Protein AF-A0AAJ4AG15-F1 (afdb_monomer_lite)

Structure (mmCIF, N/CA/C/O backbone):
data_AF-A0AAJ4AG15-F1
#
_entry.id   AF-A0AAJ4AG15-F1
#
loop_
_atom_site.group_PDB
_atom_site.id
_atom_site.type_symbol
_atom_site.label_atom_id
_atom_site.label_alt_id
_atom_site.label_comp_id
_atom_site.label_asym_id
_atom_site.label_entity_id
_atom_site.label_seq_id
_atom_site.pdbx_PDB_ins_code
_atom_site.Cartn_x
_atom_site.Cartn_y
_atom_site.Cartn_z
_atom_site.occupancy
_atom_site.B_iso_or_equiv
_atom_site.auth_seq_id
_atom_site.auth_comp_id
_atom_site.auth_asym_id
_atom_site.auth_atom_id
_atom_site.pdbx_PDB_model_num
ATOM 1 N N . MET A 1 1 ? 27.446 11.414 12.575 1.00 44.00 1 MET A N 1
ATOM 2 C CA . MET A 1 1 ? 27.365 12.588 11.675 1.00 44.00 1 MET A CA 1
ATOM 3 C C . MET A 1 1 ? 26.791 12.115 10.339 1.00 44.00 1 MET A C 1
ATOM 5 O O . MET A 1 1 ? 27.407 11.270 9.706 1.00 44.00 1 MET A O 1
ATOM 9 N N . PHE A 1 2 ? 25.577 12.525 9.949 1.00 46.81 2 PHE A N 1
ATOM 10 C CA . PHE A 1 2 ? 24.981 12.072 8.679 1.00 46.81 2 PHE A CA 1
ATOM 11 C C . PHE A 1 2 ? 25.744 12.669 7.486 1.00 46.81 2 PHE A C 1
ATOM 13 O O . PHE A 1 2 ? 25.923 13.887 7.436 1.00 46.81 2 PHE A O 1
ATOM 20 N N . SER A 1 3 ? 26.157 11.822 6.536 1.00 63.12 3 SER A N 1
ATOM 21 C CA . SER A 1 3 ? 26.705 12.233 5.231 1.00 63.12 3 SER A CA 1
ATOM 22 C C . SER A 1 3 ? 25.789 13.267 4.555 1.00 63.12 3 SER A C 1
ATOM 24 O O . SER A 1 3 ? 24.565 13.180 4.682 1.00 63.12 3 SER A O 1
ATOM 26 N N . GLU A 1 4 ? 26.345 14.239 3.822 1.00 61.00 4 GLU A N 1
ATOM 27 C CA . GLU A 1 4 ? 25.559 15.237 3.071 1.00 61.00 4 GLU A CA 1
ATOM 28 C C . GLU A 1 4 ? 24.505 14.602 2.149 1.00 61.00 4 GLU A C 1
ATOM 30 O O . GLU A 1 4 ? 23.407 15.142 1.992 1.00 61.00 4 GLU A O 1
ATOM 35 N N . ASN A 1 5 ? 24.788 13.412 1.609 1.00 56.91 5 ASN A N 1
ATOM 36 C CA . ASN A 1 5 ? 23.842 12.648 0.795 1.00 56.91 5 ASN A CA 1
ATOM 37 C C . ASN A 1 5 ? 22.633 12.154 1.608 1.00 56.91 5 ASN A C 1
ATOM 39 O O . ASN A 1 5 ? 21.504 12.164 1.109 1.00 56.91 5 ASN A O 1
ATOM 43 N N . ASN A 1 6 ? 22.836 11.797 2.880 1.00 59.62 6 ASN A N 1
ATOM 44 C CA . ASN A 1 6 ? 21.748 11.412 3.781 1.00 59.62 6 ASN A CA 1
ATOM 45 C C . ASN A 1 6 ? 20.884 12.627 4.138 1.00 59.62 6 ASN A C 1
ATOM 47 O O . ASN A 1 6 ? 19.660 12.526 4.125 1.00 59.62 6 ASN A O 1
ATOM 51 N N . LYS A 1 7 ? 21.495 13.799 4.367 1.00 64.19 7 LYS A N 1
ATOM 52 C CA . LYS A 1 7 ? 20.755 15.044 4.644 1.00 64.19 7 LYS A CA 1
ATOM 53 C C . LYS A 1 7 ? 19.867 15.460 3.465 1.00 64.19 7 LYS A C 1
ATOM 55 O O . LYS A 1 7 ? 18.693 15.759 3.667 1.00 64.19 7 LYS A O 1
ATOM 60 N N . LYS A 1 8 ? 20.389 15.411 2.231 1.00 64.25 8 LYS A N 1
ATOM 61 C CA . LYS A 1 8 ? 19.614 15.704 1.008 1.00 64.25 8 LYS A 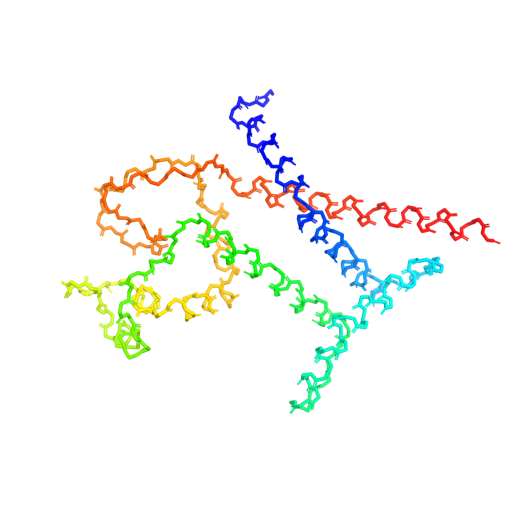CA 1
ATOM 62 C C . LYS A 1 8 ? 18.476 14.701 0.782 1.00 64.25 8 LYS A C 1
ATOM 64 O O . LYS A 1 8 ? 17.387 15.100 0.375 1.00 64.25 8 LYS A O 1
ATOM 69 N N . SER A 1 9 ? 18.705 13.421 1.086 1.00 59.72 9 SER A N 1
ATOM 70 C CA . SER A 1 9 ? 17.681 12.371 0.973 1.00 59.72 9 SER A CA 1
ATOM 71 C C . SER A 1 9 ? 16.540 12.569 1.974 1.00 59.72 9 SER A C 1
ATOM 73 O O . SER A 1 9 ? 15.377 12.454 1.601 1.00 59.72 9 SER A O 1
ATOM 75 N N . ILE A 1 10 ? 16.857 12.938 3.220 1.00 64.38 10 ILE A N 1
ATOM 76 C CA . ILE A 1 10 ? 15.857 13.233 4.257 1.00 64.38 10 ILE A CA 1
ATOM 77 C C . ILE A 1 10 ? 15.064 14.498 3.908 1.00 64.38 10 ILE A C 1
ATOM 79 O O . ILE A 1 10 ? 13.840 14.481 3.977 1.00 64.38 10 ILE A O 1
ATOM 83 N N . ALA A 1 11 ? 15.725 15.576 3.477 1.00 66.56 11 ALA A N 1
ATOM 84 C CA . ALA A 1 11 ? 15.047 16.822 3.111 1.00 66.56 11 ALA A CA 1
ATOM 85 C C . ALA A 1 11 ? 14.030 16.623 1.973 1.00 66.56 11 ALA A C 1
ATOM 87 O O . ALA A 1 11 ? 12.913 17.129 2.049 1.00 66.56 11 ALA A O 1
ATOM 88 N N . LYS A 1 12 ? 14.376 15.823 0.957 1.00 63.47 12 LYS A N 1
ATOM 89 C CA . LYS A 1 12 ? 13.449 15.466 -0.126 1.00 63.47 12 LYS A CA 1
ATOM 90 C C . LYS A 1 12 ? 12.375 14.464 0.296 1.00 63.47 12 LYS A C 1
ATOM 92 O O . LYS A 1 12 ? 11.252 14.543 -0.194 1.00 63.47 12 LYS A O 1
ATOM 97 N N . ALA A 1 13 ? 12.684 13.539 1.209 1.00 63.44 13 ALA A N 1
ATOM 98 C CA . ALA A 1 13 ? 11.663 12.684 1.810 1.00 63.44 13 ALA A CA 1
ATOM 99 C C . ALA A 1 13 ? 10.618 13.543 2.535 1.00 63.44 13 ALA A C 1
ATOM 101 O O . ALA A 1 13 ? 9.431 13.355 2.301 1.00 63.44 13 ALA A O 1
ATOM 102 N N . ILE A 1 14 ? 11.043 14.548 3.306 1.00 67.56 14 ILE A N 1
ATOM 103 C CA . ILE A 1 14 ? 10.161 15.542 3.939 1.00 67.56 14 ILE A CA 1
ATOM 104 C C . ILE A 1 14 ? 9.394 16.349 2.882 1.00 67.56 14 ILE A C 1
ATOM 106 O O . ILE A 1 14 ? 8.190 16.549 3.007 1.00 67.56 14 ILE A O 1
ATOM 110 N N . GLU A 1 15 ? 10.053 16.767 1.802 1.00 66.81 15 GLU A N 1
ATOM 111 C CA . GLU A 1 15 ? 9.405 17.474 0.694 1.00 66.81 15 GLU A CA 1
ATOM 112 C C . GLU A 1 15 ? 8.297 16.643 0.031 1.00 66.81 15 GLU A C 1
ATOM 114 O O . GLU A 1 15 ? 7.260 17.190 -0.340 1.00 66.81 15 GLU A O 1
ATOM 119 N N . SER A 1 16 ? 8.451 15.315 -0.026 1.00 60.72 16 SER A N 1
ATOM 120 C CA . SER A 1 16 ? 7.410 14.415 -0.534 1.00 60.72 16 SER A CA 1
ATOM 121 C C . SER A 1 16 ? 6.124 14.428 0.307 1.00 60.72 16 SER A C 1
ATOM 123 O O . SER A 1 16 ? 5.055 14.140 -0.231 1.00 60.72 16 SER A O 1
ATOM 125 N N . PHE A 1 17 ? 6.187 14.851 1.579 1.00 62.62 17 PHE A N 1
ATOM 126 C CA . PHE A 1 17 ? 5.006 15.056 2.429 1.00 62.62 17 PHE A CA 1
ATOM 127 C C . PHE A 1 17 ? 4.302 16.390 2.195 1.00 62.62 17 PHE A C 1
ATOM 129 O O . PHE A 1 17 ? 3.169 16.537 2.633 1.00 62.62 17 PHE A O 1
ATOM 136 N N . LYS A 1 18 ? 4.898 17.353 1.477 1.00 68.88 18 LYS A N 1
ATOM 137 C CA . LYS A 1 18 ? 4.204 18.617 1.162 1.00 68.88 18 LYS A CA 1
ATOM 138 C C . LYS A 1 18 ? 3.004 18.415 0.232 1.00 68.88 18 LYS A C 1
ATOM 140 O O . LYS A 1 18 ? 2.174 19.307 0.093 1.00 68.88 18 LYS A O 1
ATOM 145 N N . SER A 1 19 ? 2.905 17.257 -0.423 1.00 71.06 19 SER A N 1
ATOM 146 C CA . SER A 1 19 ? 1.740 16.917 -1.230 1.00 71.06 19 SER A CA 1
ATOM 147 C C . SER A 1 19 ? 0.545 16.574 -0.339 1.00 71.06 19 SER A C 1
ATOM 149 O O . SER A 1 19 ? 0.619 15.661 0.483 1.00 71.06 19 SER A O 1
ATOM 151 N N . VAL A 1 20 ? -0.594 17.228 -0.585 1.00 70.06 20 VAL A N 1
ATOM 152 C CA . VAL A 1 20 ? -1.884 16.911 0.060 1.00 70.06 20 VAL A CA 1
ATOM 153 C C . VAL A 1 20 ? -2.236 15.427 -0.094 1.00 70.06 20 VAL A C 1
ATOM 155 O O . VAL A 1 20 ? -2.748 14.812 0.836 1.00 70.06 20 VAL A O 1
ATOM 158 N N . PHE A 1 21 ? -1.884 14.810 -1.226 1.00 68.56 21 PHE A N 1
ATOM 159 C CA . PHE A 1 21 ? -2.094 13.379 -1.454 1.00 68.56 21 PHE A CA 1
ATOM 160 C C . PHE A 1 21 ? -1.224 12.495 -0.553 1.00 68.56 21 PHE A C 1
ATOM 162 O O . PHE A 1 21 ? -1.677 11.438 -0.116 1.00 68.56 21 PHE A O 1
ATOM 169 N N . ALA A 1 22 ? 0.011 12.912 -0.259 1.00 67.56 22 ALA A N 1
ATOM 170 C CA . ALA A 1 22 ? 0.892 12.184 0.648 1.00 67.56 22 ALA A CA 1
ATOM 171 C C . ALA A 1 22 ? 0.395 12.292 2.095 1.00 67.56 22 ALA A C 1
ATOM 173 O O . ALA A 1 22 ? 0.291 11.274 2.775 1.00 67.56 22 ALA A O 1
ATOM 174 N N . MET A 1 23 ? 0.004 13.493 2.538 1.00 74.81 23 MET A N 1
ATOM 175 C CA . MET A 1 23 ? -0.603 13.696 3.859 1.00 74.81 23 MET A CA 1
ATOM 176 C C . MET A 1 23 ? -1.916 12.927 4.023 1.00 74.81 23 MET A C 1
ATOM 178 O O . MET A 1 23 ? -2.088 12.220 5.012 1.00 74.81 23 MET A O 1
ATOM 182 N N . GLY A 1 24 ? -2.818 13.012 3.041 1.00 77.94 24 GLY A N 1
ATOM 183 C CA . GLY A 1 24 ? -4.071 12.257 3.044 1.00 77.94 24 GLY A CA 1
ATOM 184 C C . GLY A 1 24 ? -3.836 10.746 3.072 1.00 77.94 24 GLY A C 1
ATOM 185 O O . GLY A 1 24 ? -4.523 10.031 3.796 1.00 77.94 24 GLY A O 1
ATOM 186 N N . GLY A 1 25 ? -2.815 10.258 2.359 1.00 75.12 25 GLY A N 1
ATOM 187 C CA . GLY A 1 25 ? -2.404 8.854 2.398 1.00 75.12 25 GLY A CA 1
ATOM 188 C C . GLY A 1 25 ? -1.896 8.405 3.771 1.00 75.12 25 GLY A C 1
ATOM 189 O O . GLY A 1 25 ? -2.286 7.339 4.241 1.00 75.12 25 GLY A O 1
ATOM 190 N N . VAL A 1 26 ? -1.073 9.220 4.442 1.00 81.38 26 VAL A N 1
ATOM 191 C CA . VAL A 1 26 ? -0.600 8.952 5.815 1.00 81.38 26 VAL A CA 1
ATOM 192 C C . VAL A 1 26 ? -1.758 8.955 6.809 1.00 81.38 26 VAL A C 1
ATOM 194 O O . VAL A 1 26 ? -1.812 8.090 7.682 1.00 81.38 26 VAL A O 1
ATOM 197 N N . LEU A 1 27 ? -2.699 9.890 6.665 1.00 83.19 27 LEU A N 1
ATOM 198 C CA . LEU A 1 27 ? -3.885 9.964 7.514 1.00 83.19 27 LEU A CA 1
ATOM 199 C C . LEU A 1 27 ? -4.768 8.721 7.338 1.00 83.19 27 LEU A C 1
ATOM 201 O O . LEU A 1 27 ? -5.112 8.072 8.321 1.00 83.19 27 LEU A O 1
ATOM 205 N N . ALA A 1 28 ? -5.074 8.345 6.094 1.00 82.88 28 ALA A N 1
ATOM 206 C CA . ALA A 1 28 ? -5.858 7.149 5.793 1.00 82.88 28 ALA A CA 1
ATOM 207 C C . ALA A 1 28 ? -5.176 5.870 6.304 1.00 82.88 28 ALA A C 1
ATOM 209 O O . ALA A 1 28 ? -5.836 5.014 6.889 1.00 82.88 28 ALA A O 1
ATOM 210 N N . ALA A 1 29 ? -3.852 5.758 6.142 1.00 84.00 29 ALA A N 1
ATOM 211 C CA . ALA A 1 29 ? -3.081 4.638 6.674 1.00 84.00 29 ALA A CA 1
ATOM 212 C C . ALA A 1 29 ? -3.103 4.603 8.210 1.00 84.00 29 ALA A C 1
ATOM 214 O O . ALA A 1 29 ? -3.287 3.537 8.786 1.00 84.00 29 ALA A O 1
ATOM 215 N N . THR A 1 30 ? -2.982 5.758 8.871 1.00 87.12 30 THR A N 1
ATOM 216 C CA . THR A 1 30 ? -3.103 5.870 10.332 1.00 87.12 30 THR A CA 1
ATOM 217 C C . THR A 1 30 ? -4.469 5.374 10.810 1.00 87.12 30 THR A C 1
ATOM 219 O O . THR A 1 30 ? -4.522 4.522 11.690 1.00 87.12 30 THR A O 1
ATOM 222 N N . ILE A 1 31 ? -5.567 5.843 10.204 1.00 88.56 31 ILE A N 1
ATOM 223 C CA . ILE A 1 31 ? -6.933 5.431 10.578 1.00 88.56 31 ILE A CA 1
ATOM 224 C C . ILE A 1 31 ? -7.128 3.926 10.366 1.00 88.56 31 ILE A C 1
ATOM 226 O O . ILE A 1 31 ? -7.645 3.245 11.248 1.00 88.56 31 ILE A O 1
ATOM 230 N N . ALA A 1 32 ? -6.665 3.394 9.234 1.00 87.12 32 ALA A N 1
ATOM 231 C CA . ALA A 1 32 ? -6.755 1.970 8.939 1.00 87.12 32 ALA A CA 1
ATOM 232 C C . ALA A 1 32 ? -5.953 1.118 9.943 1.00 87.12 32 ALA A C 1
ATOM 234 O O . ALA A 1 32 ? -6.447 0.093 10.406 1.00 87.12 32 ALA A O 1
ATOM 235 N N . VAL A 1 33 ? -4.747 1.547 10.340 1.00 88.19 33 VAL A N 1
ATOM 236 C CA . VAL A 1 33 ? -3.944 0.856 11.370 1.00 88.19 33 VAL A CA 1
ATOM 237 C C . VAL A 1 33 ? -4.614 0.926 12.740 1.00 88.19 33 VAL A C 1
ATOM 239 O O . VAL A 1 33 ? -4.644 -0.080 13.444 1.00 88.19 33 VAL A O 1
ATOM 242 N N . VAL A 1 34 ? -5.200 2.066 13.112 1.00 88.81 34 VAL A N 1
ATOM 243 C CA . VAL A 1 34 ? -5.962 2.191 14.365 1.00 88.81 34 VAL A CA 1
ATOM 244 C C . VAL A 1 34 ? -7.173 1.254 14.361 1.00 88.81 34 VAL A C 1
ATOM 246 O O . VAL A 1 34 ? -7.378 0.549 15.346 1.00 88.81 34 VAL A O 1
ATOM 249 N N . ASN A 1 35 ? -7.927 1.183 13.255 1.00 88.69 35 ASN A N 1
ATOM 250 C CA . ASN A 1 35 ? -9.048 0.247 13.109 1.00 88.69 35 ASN A CA 1
ATOM 251 C C . ASN A 1 35 ? -8.600 -1.219 13.195 1.00 88.69 35 ASN A C 1
ATOM 253 O O . ASN A 1 35 ? -9.266 -2.047 13.811 1.00 88.69 35 ASN A O 1
ATOM 257 N N . PHE A 1 36 ? -7.453 -1.541 12.597 1.00 88.06 36 PHE A N 1
ATOM 258 C CA . PHE A 1 36 ? -6.890 -2.881 12.675 1.00 88.06 36 PHE A CA 1
ATOM 259 C C . PHE A 1 36 ? -6.509 -3.241 14.115 1.00 88.06 36 PHE A C 1
ATOM 261 O O . PHE A 1 36 ? -6.865 -4.316 14.583 1.00 88.06 36 PHE A O 1
ATOM 268 N N . ILE A 1 37 ? -5.827 -2.348 14.841 1.00 88.38 37 ILE A N 1
ATOM 269 C CA . ILE A 1 37 ? -5.422 -2.586 16.236 1.00 88.38 37 ILE A CA 1
ATOM 270 C C . ILE A 1 37 ? -6.648 -2.712 17.150 1.00 88.38 37 ILE A C 1
ATOM 272 O O . ILE A 1 37 ? -6.672 -3.597 18.006 1.00 88.38 37 ILE A O 1
ATOM 276 N N . SER A 1 38 ? -7.680 -1.886 16.955 1.00 84.62 38 SER A N 1
ATOM 277 C CA . SER A 1 38 ? -8.902 -1.946 17.767 1.00 84.62 38 SER A CA 1
ATOM 278 C C . SER A 1 38 ? -9.707 -3.230 17.571 1.00 84.62 38 SER A C 1
ATOM 280 O O . SER A 1 38 ? -10.459 -3.623 18.457 1.00 84.62 38 SER A O 1
ATOM 282 N N . ALA A 1 39 ? -9.517 -3.936 16.452 1.00 83.62 39 ALA A N 1
ATOM 283 C CA . ALA A 1 39 ? -10.099 -5.260 16.259 1.00 83.62 39 ALA A CA 1
ATOM 284 C C . ALA A 1 39 ? -9.497 -6.327 17.197 1.00 83.62 39 ALA A C 1
ATOM 286 O O . ALA A 1 39 ? -10.131 -7.354 17.427 1.00 83.62 39 ALA A O 1
ATOM 287 N N . PHE A 1 40 ? -8.289 -6.100 17.730 1.00 84.56 40 PHE A N 1
ATOM 288 C CA . PHE A 1 40 ? -7.609 -7.015 18.660 1.00 84.56 40 PHE A CA 1
ATOM 289 C C . PHE A 1 40 ? -7.598 -6.509 20.100 1.00 84.56 40 PHE A C 1
ATOM 291 O O . PHE A 1 40 ? -7.475 -7.307 21.027 1.00 84.56 40 PHE A O 1
ATOM 298 N N . VAL A 1 41 ? -7.694 -5.194 20.291 1.00 83.69 41 VAL A N 1
ATOM 299 C CA . VAL A 1 41 ? -7.660 -4.558 21.604 1.00 83.69 41 VAL A CA 1
ATOM 300 C C . VAL A 1 41 ? -8.951 -3.783 21.803 1.00 83.69 41 VAL A C 1
ATOM 302 O O . VAL A 1 41 ? -9.204 -2.809 21.097 1.00 83.69 41 VAL A O 1
ATOM 305 N N . SER A 1 42 ? -9.745 -4.195 22.789 1.00 75.38 42 SER A N 1
ATOM 306 C CA . SER A 1 42 ? -10.956 -3.482 23.196 1.00 75.38 42 SER A CA 1
ATOM 307 C C . SER A 1 42 ? -10.579 -2.137 23.819 1.00 75.38 42 SER A C 1
ATOM 309 O O . SER A 1 42 ? -10.293 -2.054 25.011 1.00 75.38 42 SER A O 1
ATOM 311 N N . PHE A 1 43 ? -10.529 -1.097 22.991 1.00 76.12 43 PHE A N 1
ATOM 312 C CA . PHE A 1 43 ? -10.314 0.285 23.407 1.00 76.12 43 PHE A CA 1
ATOM 313 C C . PHE A 1 43 ? -11.621 1.064 23.301 1.00 76.12 43 PHE A C 1
ATOM 315 O O . PHE A 1 43 ? -12.257 1.064 22.246 1.00 76.12 43 PHE A O 1
ATOM 322 N N . ASP A 1 44 ? -11.970 1.789 24.362 1.00 81.50 44 ASP A N 1
ATOM 323 C CA . ASP A 1 44 ? -13.036 2.781 24.299 1.00 81.50 44 ASP A CA 1
ATOM 324 C C . ASP A 1 44 ? -12.527 4.014 23.551 1.00 81.50 44 ASP A C 1
ATOM 326 O O . ASP A 1 44 ? -11.582 4.691 23.974 1.00 81.50 44 ASP A O 1
ATOM 330 N N . PHE A 1 45 ? -13.137 4.302 22.404 1.00 83.81 45 PHE A N 1
ATOM 331 C CA . PHE A 1 45 ? -12.815 5.490 21.625 1.00 83.81 45 PHE A CA 1
ATOM 332 C C . PHE A 1 45 ? -13.707 6.661 22.028 1.00 83.81 45 PHE A C 1
ATOM 334 O O . PHE A 1 45 ? -14.925 6.542 22.177 1.00 83.81 45 PHE A O 1
ATOM 341 N N . ALA A 1 46 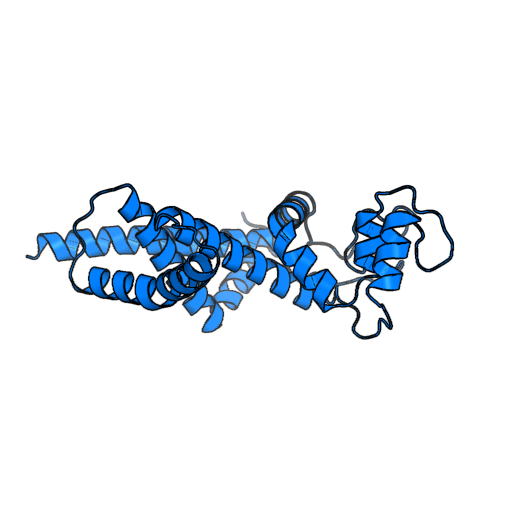? -13.107 7.843 22.151 1.00 86.44 46 ALA A N 1
ATOM 342 C CA . ALA A 1 46 ? -13.853 9.084 22.223 1.00 86.44 46 ALA A CA 1
ATOM 343 C C . ALA A 1 46 ? -14.705 9.253 20.952 1.00 86.44 46 ALA A C 1
ATOM 345 O O . ALA A 1 46 ? -14.308 8.842 19.860 1.00 86.44 46 ALA A O 1
ATOM 346 N N . TYR A 1 47 ? -15.862 9.910 21.085 1.00 86.94 47 TYR A N 1
ATOM 347 C CA . TYR A 1 47 ? -16.872 10.020 20.021 1.00 86.94 47 TYR A CA 1
ATOM 348 C C . TYR A 1 47 ? -16.293 10.465 18.668 1.00 86.94 47 TYR A C 1
ATOM 350 O O . TYR A 1 47 ? -16.606 9.888 17.634 1.00 86.94 47 TYR A O 1
ATOM 358 N N . MET A 1 48 ? -15.389 11.447 18.674 1.00 85.06 48 MET A N 1
ATOM 359 C CA . MET A 1 48 ? -14.745 11.942 17.455 1.00 85.06 48 MET A CA 1
ATOM 360 C C . MET A 1 48 ? -13.946 10.854 16.716 1.00 85.06 48 MET A C 1
ATOM 362 O O . MET A 1 48 ? -14.026 10.761 15.493 1.00 85.06 48 MET A O 1
ATOM 366 N N . PHE A 1 49 ? -13.194 10.016 17.436 1.00 86.00 49 PHE A N 1
ATOM 367 C CA . PHE A 1 49 ? -12.447 8.913 16.826 1.00 86.00 49 PHE A CA 1
ATOM 368 C C . PHE A 1 49 ? -13.374 7.794 16.360 1.00 86.00 49 PHE A C 1
ATOM 370 O O . PHE A 1 49 ? -13.141 7.227 15.295 1.00 86.00 49 PHE A O 1
ATOM 377 N N . GLN A 1 50 ? -14.456 7.536 17.096 1.00 87.50 50 GLN A N 1
ATOM 378 C CA . GLN A 1 50 ? -15.483 6.583 16.683 1.00 87.50 50 GLN A CA 1
ATOM 379 C C . GLN A 1 50 ? -16.093 6.974 15.328 1.00 87.50 50 GLN A C 1
ATOM 381 O O . GLN A 1 50 ? -16.121 6.155 14.413 1.00 87.50 50 GLN A O 1
ATOM 386 N N . VAL A 1 51 ? -16.467 8.248 15.152 1.00 89.50 51 VAL A N 1
ATOM 387 C CA . VAL A 1 51 ? -16.988 8.767 13.874 1.00 89.50 51 VAL A CA 1
ATOM 388 C C . VAL A 1 51 ? -15.984 8.572 12.734 1.00 89.50 51 VAL A C 1
ATOM 390 O O . VAL A 1 51 ? -16.365 8.132 11.652 1.00 89.50 51 VAL A O 1
ATOM 393 N N . LEU A 1 52 ? -14.695 8.851 12.963 1.00 87.00 52 LEU A N 1
ATOM 394 C CA . LEU A 1 52 ? -13.654 8.651 11.947 1.00 87.00 52 LEU A CA 1
ATOM 395 C C . LEU A 1 52 ? -13.497 7.175 11.549 1.00 87.00 52 LEU A C 1
ATOM 397 O O . LEU A 1 52 ? -13.351 6.871 10.364 1.00 87.00 52 LEU A O 1
ATOM 401 N N . LEU A 1 53 ? -13.542 6.260 12.520 1.00 89.44 53 LEU A N 1
ATOM 402 C CA . LEU A 1 53 ? -13.468 4.820 12.269 1.00 89.44 53 LEU A CA 1
ATOM 403 C C . LEU A 1 53 ? -14.705 4.311 11.520 1.00 89.44 53 LEU A C 1
ATOM 405 O O . LEU A 1 53 ? -14.577 3.501 10.603 1.00 89.44 53 LEU A O 1
ATOM 409 N N . ASP A 1 54 ? -15.890 4.811 11.856 1.00 90.44 54 ASP A N 1
ATOM 410 C CA . ASP A 1 54 ? -17.132 4.410 11.196 1.00 90.44 54 ASP A CA 1
ATOM 411 C C . ASP A 1 54 ? -17.211 4.949 9.762 1.00 90.44 54 ASP A C 1
ATOM 413 O O . ASP A 1 54 ? -17.594 4.214 8.850 1.00 90.44 54 ASP A O 1
ATOM 417 N N . MET A 1 55 ? -16.735 6.176 9.519 1.00 90.31 55 MET A N 1
ATOM 418 C CA . MET A 1 55 ? -16.539 6.688 8.159 1.00 90.31 55 MET A CA 1
ATOM 419 C C . MET A 1 55 ? -15.565 5.810 7.368 1.00 90.31 55 MET A C 1
ATOM 421 O O . MET A 1 55 ? -15.849 5.453 6.226 1.00 90.31 55 MET A O 1
ATOM 425 N N . TYR A 1 56 ? -14.434 5.420 7.962 1.00 90.00 56 TYR A N 1
ATOM 426 C CA . TYR A 1 56 ? -13.483 4.516 7.313 1.00 90.00 56 TYR A CA 1
ATOM 427 C C . TYR A 1 56 ? -14.129 3.176 6.932 1.00 90.00 56 TYR A C 1
ATOM 429 O O . TYR A 1 56 ? -14.009 2.748 5.784 1.00 90.00 56 TYR A O 1
ATOM 437 N N . LYS A 1 57 ? -14.877 2.542 7.843 1.00 89.88 57 LYS A N 1
ATOM 438 C CA . LYS A 1 57 ? -15.604 1.295 7.551 1.00 89.88 57 LYS A CA 1
ATOM 439 C C . LYS A 1 57 ? -16.632 1.489 6.436 1.00 89.88 57 LYS A C 1
ATOM 441 O O . LYS A 1 57 ? -16.734 0.640 5.553 1.00 89.88 57 LYS A O 1
ATOM 446 N N . ALA A 1 58 ? -17.351 2.608 6.427 1.00 90.06 58 ALA A N 1
ATOM 447 C CA . ALA A 1 58 ? -18.305 2.916 5.366 1.00 90.06 58 ALA A CA 1
ATOM 448 C C . ALA A 1 58 ? -17.622 3.051 3.994 1.00 90.06 58 ALA A C 1
ATOM 450 O O . ALA A 1 58 ? -18.078 2.467 3.018 1.00 90.06 58 ALA A O 1
ATOM 451 N N . PHE A 1 59 ? -16.495 3.761 3.909 1.00 88.75 59 PHE A N 1
ATOM 452 C CA . PHE A 1 59 ? -15.815 3.990 2.630 1.00 88.75 59 PHE A CA 1
ATOM 453 C C . PHE A 1 59 ? -14.950 2.823 2.155 1.00 88.75 59 PHE A C 1
ATOM 455 O O . PHE A 1 59 ? -14.747 2.675 0.951 1.00 88.75 59 PHE A O 1
ATOM 462 N N . VAL A 1 60 ? -14.410 2.019 3.070 1.00 90.00 60 VAL A N 1
ATOM 463 C CA . VAL A 1 60 ? -13.454 0.956 2.736 1.00 90.00 60 VAL A CA 1
ATOM 464 C C . VAL A 1 60 ? -14.081 -0.422 2.878 1.00 90.00 60 VAL A C 1
ATOM 466 O O . VAL A 1 60 ? -14.008 -1.217 1.945 1.00 90.00 60 VAL A O 1
ATOM 469 N N . HIS A 1 61 ? -14.728 -0.724 4.007 1.00 91.75 61 HIS A N 1
ATOM 470 C CA . HIS A 1 61 ? -15.253 -2.071 4.253 1.00 91.75 61 HIS A CA 1
ATOM 471 C C . HIS A 1 61 ? -16.536 -2.340 3.477 1.00 91.75 61 HIS A C 1
ATOM 473 O O . HIS A 1 61 ? -16.633 -3.408 2.885 1.00 91.75 61 HIS A O 1
ATOM 479 N N . GLN A 1 62 ? -17.483 -1.398 3.404 1.00 91.00 62 GLN A N 1
ATOM 480 C CA . GLN A 1 62 ? -18.758 -1.650 2.712 1.00 91.00 62 GLN A CA 1
ATOM 481 C C . GLN A 1 62 ? -18.598 -1.975 1.217 1.00 91.00 62 GLN A C 1
ATOM 483 O O . GLN A 1 62 ? -19.235 -2.925 0.761 1.00 91.00 62 GLN A O 1
ATOM 488 N N . PRO A 1 63 ? -17.738 -1.291 0.432 1.00 91.94 63 PRO A N 1
ATOM 489 C CA . PRO A 1 63 ? -17.496 -1.697 -0.953 1.00 91.94 63 PRO A CA 1
ATOM 490 C C . PRO A 1 63 ? -16.878 -3.095 -1.066 1.00 91.94 63 PRO A C 1
ATOM 492 O O . PRO A 1 63 ? -17.193 -3.839 -1.995 1.00 91.94 63 PRO A O 1
ATOM 495 N N . MET A 1 64 ? -16.017 -3.472 -0.115 1.00 91.19 64 MET A N 1
ATOM 496 C CA . MET A 1 64 ? -15.441 -4.817 -0.058 1.00 91.19 64 MET A CA 1
ATOM 497 C C . MET A 1 64 ? -16.499 -5.855 0.309 1.00 91.19 64 MET A C 1
ATOM 499 O O . MET A 1 64 ? -16.538 -6.907 -0.315 1.00 91.19 64 MET A O 1
ATOM 503 N N . ASP A 1 65 ? -17.378 -5.558 1.266 1.00 92.25 65 ASP A N 1
ATOM 504 C CA . ASP A 1 65 ? -18.512 -6.412 1.627 1.00 92.25 65 ASP A CA 1
ATOM 505 C C . ASP A 1 65 ? -19.445 -6.628 0.449 1.00 92.25 65 ASP A C 1
ATOM 507 O O . ASP A 1 65 ? -19.816 -7.761 0.157 1.00 92.25 65 ASP A O 1
ATOM 511 N N . TRP A 1 66 ? -19.761 -5.560 -0.280 1.00 93.75 66 TRP A N 1
ATOM 512 C CA . TRP A 1 66 ? -20.538 -5.660 -1.503 1.00 93.75 66 TRP A CA 1
ATOM 513 C C . TRP A 1 66 ? -19.850 -6.584 -2.518 1.00 93.75 66 TRP A C 1
ATOM 515 O O . TRP A 1 66 ? -20.477 -7.519 -3.012 1.00 93.75 66 TRP A O 1
ATOM 525 N N . PHE A 1 67 ? -18.548 -6.417 -2.760 1.00 90.94 67 PHE A N 1
ATOM 526 C CA . PHE A 1 67 ? -17.797 -7.273 -3.681 1.00 90.94 67 PHE A CA 1
ATOM 527 C C . PHE A 1 67 ? -17.727 -8.741 -3.225 1.00 90.94 67 PHE A C 1
ATOM 529 O O . PHE A 1 67 ? -17.969 -9.647 -4.020 1.00 90.94 67 PHE A O 1
ATOM 536 N N . PHE A 1 68 ? -17.428 -9.001 -1.951 1.00 91.88 68 PHE A N 1
ATOM 537 C CA . PHE A 1 68 ? -17.352 -10.361 -1.413 1.00 91.88 68 PHE A CA 1
ATOM 538 C C . PHE A 1 68 ? -18.723 -11.037 -1.341 1.00 91.88 68 PHE A C 1
ATOM 540 O O . PHE A 1 68 ? -18.806 -12.252 -1.526 1.00 91.88 68 PHE A O 1
ATOM 547 N N . SER A 1 69 ? -19.801 -10.261 -1.185 1.00 90.69 69 SER A N 1
ATOM 548 C CA . SER A 1 69 ? -21.170 -10.780 -1.238 1.00 90.69 69 SER A CA 1
ATOM 549 C C . SER A 1 69 ? -21.512 -11.362 -2.613 1.00 90.69 69 SER A C 1
ATOM 551 O O . SER A 1 69 ? -22.139 -12.417 -2.681 1.00 90.69 69 SER A O 1
ATOM 553 N N . LEU A 1 70 ? -21.006 -10.764 -3.703 1.00 92.88 70 LEU A N 1
ATOM 554 C CA . LEU A 1 70 ? -21.153 -11.300 -5.064 1.00 92.88 70 LEU A CA 1
ATOM 555 C C . LEU A 1 70 ? -20.456 -12.656 -5.243 1.00 92.88 70 LEU A C 1
ATOM 557 O O . LEU A 1 70 ? -20.831 -13.429 -6.119 1.00 92.88 70 LEU A O 1
ATOM 561 N N . LEU A 1 71 ? -19.448 -12.947 -4.418 1.00 91.44 71 LEU A N 1
ATOM 562 C CA . LEU A 1 71 ? -18.707 -14.208 -4.421 1.00 91.44 71 LEU A CA 1
ATOM 563 C C . LEU A 1 71 ? -19.237 -15.212 -3.384 1.00 91.44 71 LEU A C 1
ATOM 565 O O . LEU A 1 71 ? -18.712 -16.319 -3.295 1.00 91.44 71 LEU A O 1
ATOM 569 N N . GLY A 1 72 ? -20.246 -14.839 -2.589 1.00 91.75 72 GLY A N 1
ATOM 570 C CA . GLY A 1 72 ? -20.763 -15.659 -1.492 1.00 91.75 72 GLY A CA 1
ATOM 571 C C . GLY A 1 72 ? -19.776 -15.842 -0.332 1.00 91.75 72 GLY A C 1
ATOM 572 O O . GLY A 1 72 ? -19.8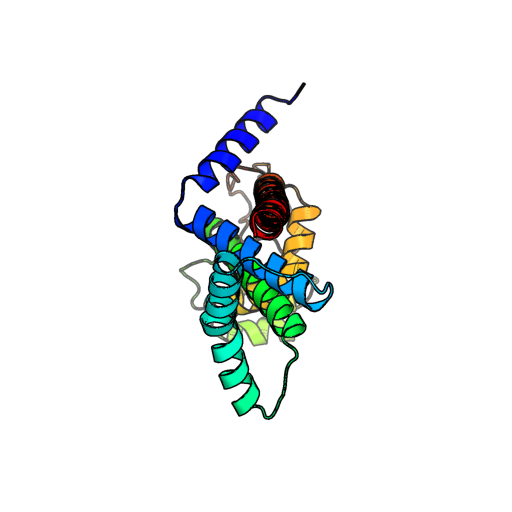67 -16.826 0.398 1.00 91.75 72 GLY A O 1
ATOM 573 N N . ILE A 1 73 ? -18.814 -14.927 -0.167 1.00 92.69 73 ILE A N 1
ATOM 574 C CA . ILE A 1 73 ? -17.766 -15.011 0.857 1.00 92.69 73 ILE A CA 1
ATOM 575 C C . ILE A 1 73 ? -18.028 -13.960 1.935 1.00 92.69 73 ILE A C 1
ATOM 577 O O . ILE A 1 73 ? -18.256 -12.790 1.640 1.00 92.69 73 ILE A O 1
ATOM 581 N N . THR A 1 74 ? -17.929 -14.353 3.202 1.00 91.00 74 THR A N 1
ATOM 582 C CA . THR A 1 74 ? -17.926 -13.419 4.336 1.00 91.00 74 THR A CA 1
ATOM 583 C C . THR A 1 74 ? -16.505 -13.233 4.845 1.00 91.00 74 THR A C 1
ATOM 585 O O . THR A 1 74 ? -15.844 -14.206 5.213 1.00 91.00 74 THR A O 1
ATOM 588 N N . VAL A 1 75 ? -16.032 -11.988 4.890 1.00 89.00 75 VAL A N 1
ATOM 589 C CA . VAL A 1 75 ? -14.658 -11.664 5.294 1.00 89.00 75 VAL A CA 1
ATOM 590 C C . VAL A 1 75 ? -14.671 -10.900 6.625 1.00 89.00 75 VAL A C 1
ATOM 592 O O . VAL A 1 75 ? -15.392 -9.907 6.736 1.00 89.00 75 VAL A O 1
ATOM 595 N N . PRO A 1 76 ? -13.885 -11.306 7.641 1.00 89.88 76 PRO A N 1
ATOM 596 C CA . PRO A 1 76 ? -13.749 -10.549 8.887 1.00 89.88 76 PRO A CA 1
ATOM 597 C C . PRO A 1 76 ? -13.164 -9.148 8.663 1.00 89.88 76 PRO A C 1
ATOM 599 O O . PRO A 1 76 ? -12.317 -8.958 7.788 1.00 89.88 76 PRO A O 1
ATOM 602 N N . SER A 1 77 ? -13.545 -8.168 9.488 1.00 85.44 77 SER A N 1
ATOM 603 C CA . SER A 1 77 ? -13.096 -6.770 9.345 1.00 85.44 77 SER A CA 1
ATOM 604 C C . SER A 1 77 ? -11.571 -6.608 9.363 1.00 85.44 77 SER A C 1
ATOM 606 O O . SER A 1 77 ? -11.025 -5.886 8.534 1.00 85.44 77 SER A O 1
ATOM 608 N N . SER A 1 78 ? -10.866 -7.346 10.225 1.00 85.38 78 SER A N 1
ATOM 609 C CA . SER A 1 78 ? -9.397 -7.322 10.285 1.00 85.38 78 SER A CA 1
ATOM 610 C C . SER A 1 78 ? -8.740 -7.843 9.001 1.00 85.38 78 SER A C 1
ATOM 612 O O . SER A 1 78 ? -7.696 -7.343 8.590 1.00 85.38 78 SER A O 1
ATOM 614 N N . VAL A 1 79 ? -9.362 -8.808 8.313 1.00 86.69 79 VAL A N 1
ATOM 615 C CA . VAL A 1 79 ? -8.877 -9.317 7.020 1.00 86.69 79 VAL A CA 1
ATOM 616 C C . VAL A 1 79 ? -9.105 -8.284 5.915 1.00 86.69 79 VAL A C 1
ATOM 618 O O . VAL A 1 79 ? -8.241 -8.118 5.055 1.00 86.69 79 VAL A O 1
ATOM 621 N N . LYS A 1 80 ? -10.214 -7.532 5.955 1.00 88.19 80 LYS A N 1
ATOM 622 C CA . LYS A 1 80 ? -10.449 -6.410 5.027 1.00 88.19 80 LYS A CA 1
ATOM 623 C C . LYS A 1 80 ? -9.390 -5.325 5.180 1.00 88.19 80 LYS A C 1
ATOM 625 O O . LYS A 1 80 ? -8.883 -4.848 4.171 1.00 88.19 80 LYS A O 1
ATOM 630 N N . ASP A 1 81 ? -9.006 -4.997 6.413 1.00 85.88 81 ASP A N 1
ATOM 631 C CA . ASP A 1 81 ? -7.918 -4.051 6.682 1.00 85.88 81 ASP A CA 1
ATOM 632 C C . ASP A 1 81 ? -6.590 -4.536 6.087 1.00 85.88 81 ASP A C 1
ATOM 634 O O . ASP A 1 81 ? -5.901 -3.775 5.411 1.00 85.88 81 ASP A O 1
ATOM 638 N N . VAL A 1 82 ? -6.262 -5.826 6.237 1.00 85.69 82 VAL A N 1
ATOM 639 C CA . VAL A 1 82 ? -5.066 -6.427 5.618 1.00 85.69 82 VAL A CA 1
ATOM 640 C C . VAL A 1 82 ? -5.114 -6.340 4.093 1.00 85.69 82 VAL A C 1
ATOM 642 O O . VAL A 1 82 ? -4.119 -5.971 3.464 1.00 85.69 82 VAL A O 1
ATOM 645 N N . ILE A 1 83 ? -6.262 -6.644 3.484 1.00 85.38 83 ILE A N 1
ATOM 646 C CA . ILE A 1 83 ? -6.444 -6.507 2.036 1.00 85.38 83 ILE A CA 1
ATOM 647 C C . ILE A 1 83 ? -6.268 -5.040 1.635 1.00 85.38 83 ILE A C 1
ATOM 649 O O . ILE A 1 83 ? -5.530 -4.753 0.697 1.00 85.38 83 ILE A O 1
ATOM 653 N N . PHE A 1 84 ? -6.868 -4.096 2.358 1.00 85.25 84 PHE A N 1
ATOM 654 C CA . PHE A 1 84 ? -6.733 -2.672 2.073 1.00 85.25 84 PHE A CA 1
ATOM 655 C C . PHE A 1 84 ? -5.279 -2.189 2.184 1.00 85.25 84 PHE A C 1
ATOM 657 O O . PHE A 1 84 ? -4.796 -1.503 1.281 1.00 85.25 84 PHE A O 1
ATOM 664 N N . PHE A 1 85 ? -4.533 -2.616 3.210 1.00 83.25 85 PHE A N 1
ATOM 665 C CA . PHE A 1 85 ? -3.094 -2.355 3.312 1.00 83.25 85 PHE A CA 1
ATOM 666 C C . PHE A 1 85 ? -2.329 -2.914 2.117 1.00 83.25 85 PHE A C 1
ATOM 668 O O . PHE A 1 85 ? -1.469 -2.230 1.560 1.00 83.25 85 PHE A O 1
ATOM 675 N N . TYR A 1 86 ? -2.662 -4.131 1.687 1.00 80.38 86 TYR A N 1
ATOM 676 C CA . TYR A 1 86 ? -2.056 -4.742 0.512 1.00 80.38 86 TYR A CA 1
ATOM 677 C C . TYR A 1 86 ? -2.327 -3.916 -0.756 1.00 80.38 86 TYR A C 1
ATOM 679 O O . TYR A 1 86 ? -1.395 -3.655 -1.519 1.00 80.38 86 TYR A O 1
ATOM 687 N N . LEU A 1 87 ? -3.566 -3.447 -0.962 1.00 78.81 87 LEU A N 1
ATOM 688 C CA . LEU A 1 87 ? -3.938 -2.597 -2.101 1.00 78.81 87 LEU A CA 1
ATOM 689 C C . LEU A 1 87 ? -3.202 -1.244 -2.059 1.00 78.81 87 LEU A C 1
ATOM 691 O O . LEU A 1 87 ? -2.687 -0.787 -3.083 1.00 78.81 87 LEU A O 1
ATOM 695 N N . LEU A 1 88 ? -3.111 -0.610 -0.883 1.00 77.00 88 LEU A N 1
ATOM 696 C CA . LEU A 1 88 ? -2.399 0.659 -0.699 1.00 77.00 88 LEU A CA 1
ATOM 697 C C . LEU A 1 88 ? -0.903 0.521 -1.000 1.00 77.00 88 LEU A C 1
ATOM 699 O O . LEU A 1 88 ? -0.349 1.328 -1.752 1.00 77.00 88 LEU A O 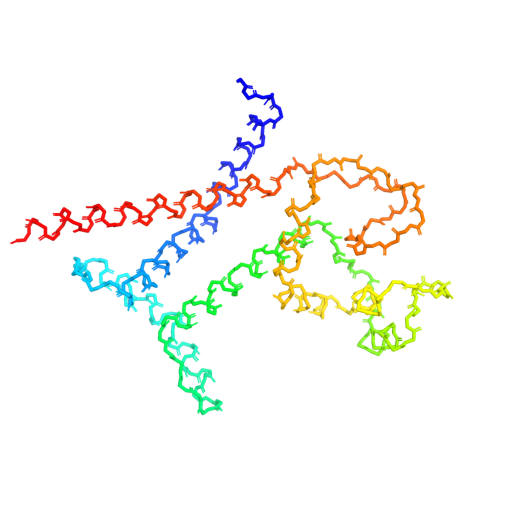1
ATOM 703 N N . LEU A 1 89 ? -0.257 -0.511 -0.450 1.00 74.44 89 LEU A N 1
ATOM 704 C CA . LEU A 1 89 ? 1.162 -0.784 -0.670 1.00 74.44 89 LEU A CA 1
ATOM 705 C C . LEU A 1 89 ? 1.432 -1.113 -2.141 1.00 74.44 89 LEU A C 1
ATOM 707 O O . LEU A 1 89 ? 2.296 -0.479 -2.752 1.00 74.44 89 LEU A O 1
ATOM 711 N N . GLY A 1 90 ? 0.647 -2.010 -2.743 1.00 68.81 90 GLY A N 1
ATOM 712 C CA . GLY A 1 90 ? 0.735 -2.332 -4.169 1.00 68.81 90 GLY A CA 1
ATOM 713 C C . GLY A 1 90 ? 0.576 -1.097 -5.061 1.00 68.81 90 GLY A C 1
ATOM 714 O O . GLY A 1 90 ? 1.384 -0.869 -5.965 1.00 68.81 90 GLY A O 1
ATOM 715 N N . GLY A 1 91 ? -0.394 -0.229 -4.759 1.00 67.75 91 GLY A N 1
ATOM 716 C CA . GLY A 1 91 ? -0.606 1.034 -5.468 1.00 67.75 91 GLY A CA 1
ATOM 717 C C . GLY A 1 91 ? 0.562 2.019 -5.325 1.00 67.75 91 GLY A C 1
ATOM 718 O O . GLY A 1 91 ? 0.963 2.658 -6.302 1.00 67.75 91 GLY A O 1
ATOM 719 N N . CYS A 1 92 ? 1.159 2.125 -4.133 1.00 69.06 92 CYS A N 1
ATOM 720 C CA . CYS A 1 92 ? 2.375 2.910 -3.910 1.00 69.06 92 CYS A CA 1
ATOM 721 C C . CYS A 1 92 ? 3.539 2.402 -4.767 1.00 69.06 92 CYS A C 1
ATOM 723 O O . CYS A 1 92 ? 4.171 3.204 -5.458 1.00 69.06 92 CYS A O 1
ATOM 725 N N . PHE A 1 93 ? 3.778 1.089 -4.795 1.00 67.25 93 PHE A N 1
ATOM 726 C CA . PHE A 1 93 ? 4.823 0.491 -5.627 1.00 67.25 93 PHE A CA 1
ATOM 727 C C . PHE A 1 93 ? 4.576 0.712 -7.119 1.00 67.25 93 PHE A C 1
ATOM 729 O O . PHE A 1 93 ? 5.493 1.115 -7.834 1.00 67.25 93 PHE A O 1
ATOM 736 N N . MET A 1 94 ? 3.338 0.559 -7.593 1.00 67.31 94 MET A N 1
ATOM 737 C CA . MET A 1 94 ? 2.985 0.849 -8.984 1.00 67.31 94 MET A CA 1
ATOM 738 C C . MET A 1 94 ? 3.270 2.301 -9.381 1.00 67.31 94 MET A C 1
ATOM 740 O O . MET A 1 94 ? 3.839 2.546 -10.449 1.00 67.31 94 MET A O 1
ATOM 744 N N . ARG A 1 95 ? 2.887 3.273 -8.538 1.00 64.56 95 ARG A N 1
ATOM 745 C CA . ARG A 1 95 ? 3.172 4.702 -8.767 1.00 64.56 95 ARG A CA 1
ATOM 746 C C . ARG A 1 95 ? 4.671 4.961 -8.805 1.00 64.56 95 ARG A C 1
ATOM 748 O O . ARG A 1 95 ? 5.150 5.675 -9.684 1.00 64.56 95 ARG A O 1
ATOM 755 N N . ALA A 1 96 ? 5.403 4.331 -7.894 1.00 64.44 96 ALA A N 1
ATOM 756 C CA . ALA A 1 96 ? 6.845 4.433 -7.826 1.00 64.44 96 ALA A CA 1
ATOM 757 C C . ALA A 1 96 ? 7.486 3.881 -9.122 1.00 64.44 96 ALA A C 1
ATOM 759 O O . ALA A 1 96 ? 8.285 4.572 -9.755 1.00 64.44 96 ALA A O 1
ATOM 760 N N . ARG A 1 97 ? 7.064 2.708 -9.610 1.00 64.38 97 ARG A N 1
ATOM 761 C CA . ARG A 1 97 ? 7.534 2.135 -10.887 1.00 64.38 97 ARG A CA 1
ATOM 762 C C . ARG A 1 97 ? 7.126 2.946 -12.117 1.00 64.38 97 ARG A C 1
ATOM 764 O O . ARG A 1 97 ? 7.891 3.050 -13.075 1.00 64.38 97 ARG A O 1
ATOM 771 N N . LYS A 1 98 ? 5.954 3.589 -12.089 1.00 61.09 98 LYS A N 1
ATOM 772 C CA . LYS A 1 98 ? 5.527 4.531 -13.139 1.00 61.09 98 LYS A CA 1
ATOM 773 C C . LYS A 1 98 ? 6.448 5.751 -13.195 1.00 61.09 98 LYS A C 1
ATOM 775 O O . LYS A 1 98 ? 6.815 6.165 -14.290 1.00 61.09 98 LYS A O 1
ATOM 780 N N . GLY A 1 99 ? 6.855 6.281 -12.040 1.00 56.81 99 GLY A N 1
ATOM 781 C CA . GLY A 1 99 ? 7.827 7.376 -11.949 1.00 56.81 99 GLY A CA 1
ATOM 782 C C . GLY A 1 99 ? 9.223 7.016 -12.475 1.00 56.81 99 GLY A C 1
ATOM 783 O O . GLY A 1 99 ? 9.953 7.898 -12.907 1.00 56.81 99 GLY A O 1
ATOM 784 N N . GLU A 1 100 ? 9.578 5.729 -12.506 1.00 56.00 100 GLU A N 1
ATOM 785 C CA . GLU A 1 100 ? 10.846 5.223 -13.067 1.00 56.00 100 GLU A CA 1
ATOM 786 C C . GLU A 1 100 ? 10.799 5.034 -14.590 1.00 56.00 100 GLU A C 1
ATOM 788 O O . GLU A 1 100 ? 11.770 4.562 -15.188 1.00 56.00 100 GLU A O 1
ATOM 793 N N . GLN A 1 101 ? 9.663 5.366 -15.221 1.00 59.03 101 GLN A N 1
ATOM 794 C CA . GLN A 1 101 ? 9.421 5.140 -16.648 1.00 59.03 101 GLN A CA 1
ATOM 795 C C . GLN A 1 101 ? 9.752 3.691 -17.051 1.00 59.03 101 GLN A C 1
ATOM 797 O O . GLN A 1 101 ? 10.335 3.434 -18.101 1.00 59.03 101 GLN A O 1
ATOM 802 N N . ILE A 1 102 ? 9.434 2.732 -16.172 1.00 57.47 102 ILE A N 1
ATOM 803 C CA . ILE A 1 102 ? 9.636 1.298 -16.440 1.00 57.47 102 ILE A CA 1
ATOM 804 C C . ILE A 1 102 ? 8.687 0.825 -17.533 1.00 57.47 102 ILE A C 1
ATOM 806 O O . ILE A 1 102 ? 9.034 -0.040 -18.332 1.00 57.47 102 ILE A O 1
ATOM 810 N N . TYR A 1 103 ? 7.487 1.396 -17.556 1.00 58.28 103 TYR A N 1
ATOM 811 C CA . TYR A 1 103 ? 6.495 1.114 -18.574 1.00 58.28 103 TYR A CA 1
ATOM 812 C C . TYR A 1 103 ? 6.856 1.914 -19.831 1.00 58.28 103 TYR A C 1
ATOM 814 O O . TYR A 1 103 ? 6.647 3.128 -19.864 1.00 58.28 103 TYR A O 1
ATOM 822 N N . ASN A 1 104 ? 7.408 1.247 -20.846 1.00 55.97 104 ASN A N 1
ATOM 823 C CA . ASN A 1 104 ? 7.588 1.850 -22.167 1.00 55.97 104 ASN A CA 1
ATOM 824 C C . ASN A 1 104 ? 6.204 2.170 -22.749 1.00 55.97 104 ASN A C 1
ATOM 826 O O . ASN A 1 104 ? 5.325 1.309 -22.758 1.00 55.97 104 ASN A O 1
ATOM 830 N N . ASN A 1 105 ? 6.002 3.404 -23.216 1.00 49.28 105 ASN A N 1
ATOM 831 C CA . ASN A 1 105 ? 4.731 3.821 -23.818 1.00 49.28 105 ASN A CA 1
ATOM 832 C C . ASN A 1 105 ? 4.540 3.274 -25.250 1.00 49.28 105 ASN A C 1
ATOM 834 O O . ASN A 1 105 ? 3.411 3.272 -25.724 1.00 49.28 105 ASN A O 1
ATOM 838 N N . ASP A 1 106 ? 5.600 2.763 -25.888 1.00 49.53 106 ASP A N 1
ATOM 839 C CA . ASP A 1 106 ? 5.622 2.419 -27.322 1.00 49.53 106 ASP A CA 1
ATOM 840 C C . ASP A 1 106 ? 5.546 0.911 -27.623 1.00 49.53 106 ASP A C 1
ATOM 842 O O . ASP A 1 106 ? 5.880 0.470 -28.724 1.00 49.53 106 ASP A O 1
ATOM 846 N N . SER A 1 107 ? 5.156 0.067 -26.663 1.00 53.91 107 SER A N 1
ATOM 847 C CA . SER A 1 107 ? 5.068 -1.368 -26.935 1.00 53.91 107 SER A CA 1
ATOM 848 C C . SER A 1 107 ? 3.757 -1.721 -27.649 1.00 53.91 107 SER A C 1
ATOM 850 O O . SER A 1 107 ? 2.694 -1.762 -27.036 1.00 53.91 107 SER A O 1
ATOM 852 N N . ASN A 1 108 ? 3.847 -2.118 -28.927 1.00 61.03 108 ASN A N 1
ATOM 853 C CA . ASN A 1 108 ? 2.816 -2.892 -29.654 1.00 61.03 108 ASN A CA 1
ATOM 854 C C . ASN A 1 108 ? 2.645 -4.320 -29.070 1.00 61.03 108 ASN A C 1
ATOM 856 O O . ASN A 1 108 ? 2.395 -5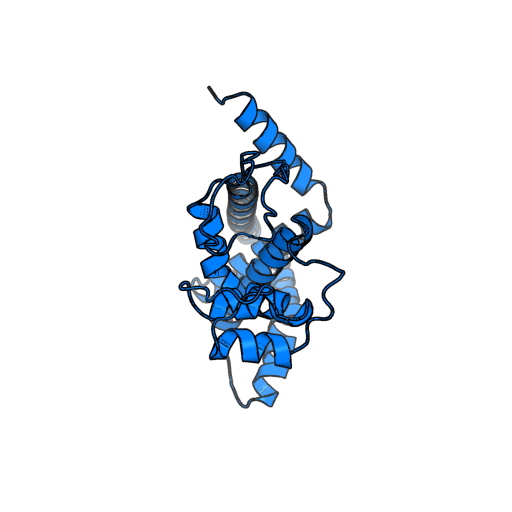.291 -29.783 1.00 61.03 108 ASN A O 1
ATOM 860 N N . ALA A 1 109 ? 2.854 -4.467 -27.763 1.00 68.12 109 ALA A N 1
ATOM 861 C CA . ALA A 1 109 ? 2.806 -5.717 -27.035 1.00 68.12 109 ALA A CA 1
ATOM 862 C C . ALA A 1 109 ? 1.351 -6.144 -26.834 1.00 68.12 109 ALA A C 1
ATOM 864 O O . ALA A 1 109 ? 0.514 -5.373 -26.367 1.00 68.12 109 ALA A O 1
ATOM 865 N N . THR A 1 110 ? 1.059 -7.401 -27.147 1.00 76.12 110 THR A N 1
ATOM 866 C CA . THR A 1 110 ? -0.259 -8.010 -26.952 1.00 76.12 110 THR A CA 1
ATOM 867 C C . THR A 1 110 ? -0.192 -9.080 -25.865 1.00 76.12 110 THR A C 1
ATOM 869 O O . THR A 1 110 ? 0.881 -9.545 -25.480 1.00 76.12 110 THR A O 1
ATOM 872 N N . ILE A 1 111 ? -1.349 -9.519 -25.362 1.00 77.69 111 ILE A N 1
ATOM 873 C CA . ILE A 1 111 ? -1.408 -10.663 -24.433 1.00 77.69 111 ILE A CA 1
ATOM 874 C C . ILE A 1 111 ? -0.768 -11.903 -25.077 1.00 77.69 111 ILE A C 1
ATOM 876 O O . ILE A 1 111 ? -0.049 -12.646 -24.411 1.00 77.69 111 ILE A O 1
ATOM 880 N N . LYS A 1 112 ? -0.979 -12.096 -26.386 1.00 79.31 112 LYS A N 1
ATOM 881 C CA . LYS A 1 112 ? -0.425 -13.220 -27.145 1.00 79.31 112 LYS A CA 1
ATOM 882 C C . LYS A 1 112 ? 1.105 -13.230 -27.103 1.00 79.31 112 LYS A C 1
ATOM 884 O O . LYS A 1 112 ? 1.687 -14.247 -26.744 1.00 79.31 112 LYS A O 1
ATOM 889 N N . THR A 1 113 ? 1.750 -12.093 -27.371 1.00 72.75 113 THR A N 1
ATOM 890 C CA . THR A 1 113 ? 3.220 -11.985 -27.323 1.00 72.75 113 THR A CA 1
ATOM 891 C C . THR A 1 113 ? 3.774 -12.190 -25.912 1.00 72.75 113 THR A C 1
ATOM 893 O O . THR A 1 113 ? 4.843 -12.773 -25.746 1.00 72.75 113 THR A O 1
ATOM 896 N N . ALA A 1 114 ? 3.036 -11.770 -24.879 1.00 71.31 114 ALA A N 1
ATOM 897 C CA . ALA A 1 114 ? 3.400 -12.024 -23.487 1.00 71.31 114 ALA A CA 1
ATOM 898 C C . ALA A 1 114 ? 3.359 -13.522 -23.151 1.00 71.31 114 ALA A C 1
ATOM 900 O O . ALA A 1 114 ? 4.282 -14.058 -22.536 1.00 71.31 114 ALA A O 1
ATOM 901 N N . PHE A 1 115 ? 2.301 -14.208 -23.585 1.00 75.81 115 PHE A N 1
ATOM 902 C CA . PHE A 1 115 ? 2.112 -15.634 -23.342 1.00 75.81 115 PHE A CA 1
ATOM 903 C C . PHE A 1 115 ? 3.125 -16.488 -24.114 1.00 75.81 115 PHE A C 1
ATOM 905 O O . PHE A 1 115 ? 3.730 -17.396 -23.550 1.00 75.81 115 PHE A O 1
ATOM 912 N N . GLU A 1 116 ? 3.400 -16.152 -25.374 1.00 73.00 116 GLU A N 1
ATOM 913 C CA . GLU A 1 116 ? 4.456 -16.800 -26.158 1.00 73.00 116 GLU A CA 1
ATOM 914 C C . GLU A 1 116 ? 5.834 -16.617 -25.505 1.00 73.00 116 GLU A C 1
ATOM 916 O O . GLU A 1 116 ? 6.614 -17.567 -25.434 1.00 73.00 116 GLU A O 1
ATOM 921 N N . ALA A 1 117 ? 6.120 -15.438 -24.946 1.00 66.88 117 ALA A N 1
ATOM 922 C CA . ALA A 1 117 ? 7.348 -15.194 -24.193 1.00 66.88 117 ALA A CA 1
ATOM 923 C C . ALA A 1 117 ? 7.416 -15.999 -22.879 1.00 66.88 117 ALA A C 1
ATOM 925 O O . ALA A 1 117 ? 8.499 -16.453 -22.500 1.00 66.88 117 ALA A O 1
ATOM 926 N N . LEU A 1 118 ? 6.279 -16.228 -22.208 1.00 73.12 118 LEU A N 1
ATOM 927 C CA . LEU A 1 118 ? 6.190 -17.090 -21.024 1.00 73.12 118 LEU A CA 1
ATOM 928 C C . LEU A 1 118 ? 6.521 -18.548 -21.366 1.00 73.12 118 LEU A C 1
ATOM 930 O O . LEU A 1 118 ? 7.352 -19.167 -20.697 1.00 73.12 118 LEU A O 1
ATOM 934 N N . VAL A 1 119 ? 5.864 -19.078 -22.401 1.00 75.12 119 VAL A N 1
ATOM 935 C CA . VAL A 1 119 ? 5.932 -20.490 -22.802 1.00 75.12 119 VAL A CA 1
ATOM 936 C C . VAL A 1 119 ? 7.273 -20.809 -23.455 1.00 75.12 119 VAL A C 1
ATOM 938 O O . VAL A 1 119 ? 7.931 -21.780 -23.085 1.00 75.12 119 VAL A O 1
ATOM 941 N N . HIS A 1 120 ? 7.716 -19.974 -24.395 1.00 70.00 120 HIS A N 1
ATOM 942 C CA . HIS A 1 120 ? 8.912 -20.239 -25.194 1.00 70.00 120 HIS A CA 1
ATOM 943 C C . HIS A 1 120 ? 10.193 -19.627 -24.619 1.00 70.00 120 HIS A C 1
ATOM 945 O O . HIS A 1 120 ? 11.267 -19.884 -25.158 1.00 70.00 120 HIS A O 1
ATOM 951 N N . ARG A 1 121 ? 10.110 -18.832 -23.539 1.00 63.62 121 ARG A N 1
ATOM 952 C CA . ARG A 1 121 ? 11.258 -18.159 -22.892 1.00 63.62 121 ARG A CA 1
ATOM 953 C C . ARG A 1 121 ? 12.116 -17.326 -23.864 1.00 63.62 121 ARG A C 1
ATOM 955 O O . ARG A 1 121 ? 13.329 -17.202 -23.688 1.00 63.62 121 ARG A O 1
ATOM 962 N N . LYS A 1 122 ? 11.497 -16.762 -24.905 1.00 57.56 122 LYS A N 1
ATOM 963 C CA . LYS A 1 122 ? 12.171 -15.955 -25.935 1.00 57.56 122 LYS A CA 1
ATOM 964 C C . LYS A 1 122 ? 12.079 -14.468 -25.592 1.00 57.56 122 LYS A C 1
ATOM 966 O O . LYS A 1 122 ? 10.997 -13.983 -25.268 1.00 57.56 122 LYS A O 1
ATOM 971 N N . SER A 1 123 ? 13.201 -13.748 -25.658 1.00 51.56 123 SER A N 1
ATOM 972 C CA . SER A 1 123 ? 13.203 -12.281 -25.580 1.00 51.56 123 SER A CA 1
ATOM 973 C C . SER A 1 123 ? 13.030 -11.649 -26.969 1.00 51.56 123 SER A C 1
ATOM 975 O O . SER A 1 123 ? 13.236 -12.300 -27.999 1.00 51.56 123 SER A O 1
ATOM 977 N N . ILE A 1 124 ? 12.650 -10.366 -26.998 1.00 47.50 124 ILE A N 1
ATOM 978 C CA . ILE A 1 124 ? 12.609 -9.549 -28.220 1.00 47.50 124 ILE A CA 1
ATOM 979 C C . ILE A 1 124 ? 14.044 -9.476 -28.764 1.00 47.50 124 ILE A C 1
ATOM 981 O O . ILE A 1 124 ? 14.892 -8.813 -28.172 1.00 47.50 124 ILE A O 1
ATOM 985 N N . GLY A 1 125 ? 14.330 -10.216 -29.838 1.00 51.97 125 GLY A N 1
ATOM 986 C CA . GLY A 1 125 ? 15.680 -10.359 -30.405 1.00 51.97 125 GLY A CA 1
ATOM 987 C C . GLY A 1 125 ? 16.119 -11.800 -30.689 1.00 51.97 125 GLY A C 1
ATOM 988 O O . GLY A 1 125 ? 17.217 -12.005 -31.190 1.00 51.97 125 GLY A O 1
ATOM 989 N N . GLY A 1 126 ? 15.289 -12.807 -30.389 1.00 48.75 126 GLY A N 1
ATOM 990 C CA . GLY A 1 126 ? 15.547 -14.203 -30.780 1.00 48.75 126 GLY A CA 1
ATOM 991 C C . GLY A 1 126 ? 16.512 -14.970 -29.868 1.00 48.75 126 GLY A C 1
ATOM 992 O O . GLY A 1 126 ? 16.720 -16.165 -30.072 1.00 48.75 126 GLY A O 1
ATOM 993 N N . GLY A 1 127 ? 17.051 -14.326 -28.829 1.00 46.94 127 GLY A N 1
ATOM 994 C CA . GLY A 1 127 ? 17.846 -14.984 -27.795 1.00 46.94 127 GLY A CA 1
ATOM 995 C C . GLY A 1 127 ? 16.976 -15.801 -26.835 1.00 46.94 127 GLY A C 1
ATOM 996 O O . GLY A 1 127 ? 15.949 -15.326 -26.341 1.00 46.94 127 GLY A O 1
ATOM 997 N N . ILE A 1 128 ? 17.395 -17.036 -26.544 1.00 46.22 128 ILE A N 1
ATOM 998 C CA . ILE A 1 128 ? 16.811 -17.844 -25.467 1.00 46.22 128 ILE A CA 1
ATOM 999 C C . ILE A 1 128 ? 17.298 -17.250 -24.144 1.00 46.22 128 ILE A C 1
ATOM 1001 O O . ILE A 1 128 ? 18.474 -17.351 -23.796 1.00 46.22 128 ILE A O 1
ATOM 1005 N N . SER A 1 129 ? 16.394 -16.621 -23.396 1.00 43.78 129 SER A N 1
ATOM 1006 C CA . SER A 1 129 ? 16.687 -16.175 -22.038 1.00 43.78 129 SER A CA 1
ATOM 1007 C C . SER A 1 129 ? 16.693 -17.398 -21.121 1.00 43.78 129 SER A C 1
ATOM 1009 O O . SER A 1 129 ? 15.640 -17.967 -20.832 1.00 43.78 129 SER A O 1
ATOM 1011 N N . MET A 1 130 ? 17.868 -17.811 -20.631 1.00 42.94 130 MET A N 1
ATOM 1012 C CA . MET A 1 130 ? 17.965 -18.875 -19.617 1.00 42.94 130 MET A CA 1
ATOM 1013 C C . MET A 1 130 ? 17.337 -18.480 -18.266 1.00 42.94 130 MET A C 1
ATOM 1015 O O . MET A 1 130 ? 17.163 -19.336 -17.400 1.00 42.94 130 MET A O 1
ATOM 1019 N N . SER A 1 131 ? 16.952 -17.213 -18.064 1.00 48.69 131 SER A N 1
ATOM 1020 C CA . SER A 1 131 ? 16.278 -16.764 -16.846 1.00 48.69 131 SER A CA 1
ATOM 1021 C C . SER A 1 131 ? 14.751 -16.722 -17.024 1.00 48.69 131 SER A C 1
ATOM 1023 O O . SER A 1 131 ? 14.214 -16.068 -17.915 1.00 48.69 131 SER A O 1
ATOM 1025 N N . THR A 1 132 ? 14.069 -17.481 -16.155 1.00 57.53 132 THR A N 1
ATOM 1026 C CA . THR A 1 132 ? 12.628 -17.510 -15.810 1.00 57.53 132 THR A CA 1
ATOM 1027 C C . THR A 1 132 ? 11.647 -16.861 -16.803 1.00 57.53 132 THR A C 1
ATOM 1029 O O . THR A 1 132 ? 11.580 -15.635 -16.891 1.00 57.53 132 THR A O 1
ATOM 1032 N N . GLY A 1 133 ? 10.775 -17.663 -17.433 1.00 59.25 133 GLY A N 1
ATOM 1033 C CA . GLY A 1 133 ? 9.756 -17.209 -18.401 1.00 59.25 133 GLY A CA 1
ATOM 1034 C C . GLY A 1 133 ? 8.846 -16.066 -17.924 1.00 59.25 133 GLY A C 1
ATOM 1035 O O . GLY A 1 133 ? 8.391 -15.267 -18.734 1.00 59.25 133 GLY A O 1
ATOM 1036 N N . LEU A 1 134 ? 8.654 -15.898 -16.610 1.00 63.56 134 LEU A N 1
ATOM 1037 C CA . LEU A 1 134 ? 7.914 -14.766 -16.036 1.00 63.56 134 LEU A CA 1
ATOM 1038 C C . LEU A 1 134 ? 8.568 -13.401 -16.346 1.00 63.56 134 LEU A C 1
ATOM 1040 O O . LEU A 1 134 ? 7.872 -12.399 -16.482 1.00 63.56 134 LEU A O 1
ATOM 1044 N N . SER A 1 135 ? 9.901 -13.353 -16.463 1.00 62.91 135 SER A N 1
ATOM 1045 C CA . SER A 1 135 ? 10.646 -12.133 -16.812 1.00 62.91 135 SER A CA 1
ATOM 1046 C C . SER A 1 135 ? 10.416 -11.740 -18.268 1.00 62.91 135 SER A C 1
ATOM 1048 O O . SER A 1 135 ? 10.125 -10.582 -18.564 1.00 62.91 135 SER A O 1
ATOM 1050 N N . ALA A 1 136 ? 10.473 -12.732 -19.160 1.00 63.62 136 ALA A N 1
ATOM 1051 C CA . ALA A 1 136 ? 10.204 -12.556 -20.580 1.00 63.62 136 ALA A CA 1
ATOM 1052 C C . ALA A 1 136 ? 8.736 -12.172 -20.823 1.00 63.62 136 ALA A C 1
ATOM 1054 O O . ALA A 1 136 ? 8.475 -11.248 -21.590 1.00 63.62 136 ALA A O 1
ATOM 1055 N N . MET A 1 137 ? 7.789 -12.804 -20.117 1.00 71.00 137 MET A N 1
ATOM 1056 C CA . MET A 1 137 ? 6.375 -12.418 -20.143 1.00 71.00 137 MET A CA 1
ATOM 1057 C C . MET A 1 137 ? 6.201 -10.959 -19.737 1.00 71.00 137 MET A C 1
ATOM 1059 O O . MET A 1 137 ? 5.618 -10.191 -20.486 1.00 71.00 137 MET A O 1
ATOM 1063 N N . TYR A 1 138 ? 6.762 -10.554 -18.593 1.00 71.44 138 TYR A N 1
ATOM 1064 C CA . TYR A 1 138 ? 6.649 -9.184 -18.099 1.00 71.44 138 TYR A CA 1
ATOM 1065 C C . TYR A 1 138 ? 7.146 -8.157 -19.130 1.00 71.44 138 TYR A C 1
ATOM 1067 O O . TYR A 1 138 ? 6.444 -7.193 -19.418 1.00 71.44 138 TYR A O 1
ATOM 1075 N N . GLN A 1 139 ? 8.313 -8.380 -19.742 1.00 68.06 139 GLN A N 1
ATOM 1076 C CA . GLN A 1 139 ? 8.872 -7.470 -20.753 1.00 68.06 139 GLN A CA 1
ATOM 1077 C C . GLN A 1 139 ? 8.016 -7.371 -22.028 1.00 68.06 139 GLN A C 1
ATOM 1079 O O . GLN A 1 139 ? 7.993 -6.319 -22.661 1.00 68.06 139 GLN A O 1
ATOM 1084 N N . ASN A 1 140 ? 7.296 -8.442 -22.374 1.00 67.62 140 ASN A N 1
ATOM 1085 C CA . ASN A 1 140 ? 6.444 -8.543 -23.562 1.00 67.62 140 ASN A CA 1
ATOM 1086 C C . ASN A 1 140 ? 4.948 -8.332 -23.273 1.00 67.62 140 ASN A C 1
ATOM 1088 O O . ASN A 1 140 ? 4.116 -8.521 -24.162 1.00 67.62 140 ASN A O 1
ATOM 1092 N N . SER A 1 141 ? 4.601 -7.966 -22.038 1.00 72.75 141 SER A N 1
ATOM 1093 C CA . SER A 1 141 ? 3.230 -7.694 -21.615 1.00 72.75 141 SER A CA 1
ATOM 1094 C C . SER A 1 141 ? 2.790 -6.281 -21.999 1.00 72.75 141 SER A C 1
ATOM 1096 O O . SER A 1 141 ? 3.581 -5.341 -21.886 1.00 72.75 141 SER A O 1
ATOM 1098 N N . PRO A 1 142 ? 1.515 -6.082 -22.377 1.00 74.62 142 PRO A N 1
ATOM 1099 C CA . PRO A 1 142 ? 0.950 -4.744 -22.472 1.00 74.62 142 PRO A CA 1
ATOM 1100 C C . PRO A 1 142 ? 0.999 -4.043 -21.108 1.00 74.62 142 PRO A C 1
ATOM 1102 O O . PRO A 1 142 ? 0.991 -4.680 -20.050 1.00 74.62 142 PRO A O 1
ATOM 1105 N N . ARG A 1 143 ? 1.006 -2.707 -21.127 1.00 75.12 143 ARG A N 1
ATOM 1106 C CA . ARG A 1 143 ? 1.190 -1.868 -19.933 1.00 75.12 143 ARG A CA 1
ATOM 1107 C C . ARG A 1 143 ? 0.264 -2.228 -18.770 1.00 75.12 143 ARG A C 1
ATOM 1109 O O . ARG A 1 143 ? 0.722 -2.294 -17.634 1.00 75.12 143 ARG A O 1
ATOM 1116 N N . TYR A 1 144 ? -1.022 -2.449 -19.035 1.00 76.38 144 TYR A N 1
ATOM 1117 C CA . TYR A 1 144 ? -1.985 -2.782 -17.982 1.00 76.38 144 TYR A CA 1
ATOM 1118 C C . TYR A 1 144 ? -1.666 -4.135 -17.329 1.00 76.38 144 TYR A C 1
ATOM 1120 O O . TYR A 1 144 ? -1.821 -4.283 -16.123 1.00 76.38 144 TYR A O 1
ATOM 1128 N N . LEU A 1 145 ? -1.158 -5.108 -18.094 1.00 77.25 145 LEU A N 1
ATOM 1129 C CA . LEU A 1 145 ? -0.793 -6.421 -17.571 1.00 77.25 145 LEU A CA 1
ATOM 1130 C C . LEU A 1 145 ? 0.493 -6.337 -16.741 1.00 77.25 145 LEU A C 1
ATOM 1132 O O . LEU A 1 145 ? 0.560 -6.936 -15.675 1.00 77.25 145 LEU A O 1
ATOM 1136 N N . GLN A 1 146 ? 1.473 -5.531 -17.162 1.00 74.00 146 GLN A N 1
ATOM 1137 C CA . GLN A 1 146 ? 2.654 -5.227 -16.339 1.00 74.00 146 GLN A CA 1
ATOM 1138 C C . GLN A 1 146 ? 2.255 -4.569 -15.012 1.00 74.00 146 GLN A C 1
ATOM 1140 O O . GLN A 1 146 ? 2.744 -4.958 -13.957 1.00 74.00 146 GLN A O 1
ATOM 1145 N N . GLN A 1 147 ? 1.321 -3.618 -15.058 1.00 73.25 147 GLN A N 1
ATOM 1146 C CA . GLN A 1 147 ? 0.784 -2.945 -13.875 1.00 73.25 147 GLN A CA 1
ATOM 1147 C C . GLN A 1 147 ? 0.052 -3.908 -12.936 1.00 73.25 147 GLN A C 1
ATOM 1149 O O . GLN A 1 147 ? 0.282 -3.861 -11.733 1.00 73.25 147 GLN A O 1
ATOM 1154 N N . LEU A 1 148 ? -0.776 -4.807 -13.472 1.00 75.81 148 LEU A N 1
ATOM 1155 C CA . LEU A 1 148 ? -1.453 -5.849 -12.696 1.00 75.81 148 LEU A CA 1
ATOM 1156 C C . LEU A 1 148 ? -0.464 -6.840 -12.070 1.00 75.81 148 LEU A C 1
ATOM 1158 O O . LEU A 1 148 ? -0.612 -7.205 -10.906 1.00 75.81 148 LEU A O 1
ATOM 1162 N N . MET A 1 149 ? 0.564 -7.254 -12.813 1.00 74.88 149 MET A N 1
ATOM 1163 C CA . MET A 1 149 ? 1.622 -8.118 -12.287 1.00 74.88 149 MET A CA 1
ATOM 1164 C C . MET A 1 149 ? 2.402 -7.429 -11.167 1.00 74.88 149 MET A C 1
ATOM 1166 O O . MET A 1 149 ? 2.663 -8.049 -10.142 1.00 74.88 149 MET A O 1
ATOM 1170 N N . ASP A 1 150 ? 2.745 -6.153 -11.333 1.00 69.62 150 ASP A N 1
ATOM 1171 C CA . ASP A 1 150 ? 3.437 -5.367 -10.310 1.00 69.62 150 ASP A CA 1
ATOM 1172 C C . ASP A 1 150 ? 2.572 -5.117 -9.081 1.00 69.62 150 ASP A C 1
ATOM 1174 O O . ASP A 1 150 ? 3.084 -5.114 -7.963 1.00 69.62 150 ASP A O 1
ATOM 1178 N N . PHE A 1 151 ? 1.266 -4.962 -9.283 1.00 72.88 151 PHE A N 1
ATOM 1179 C CA . PHE A 1 151 ? 0.297 -4.887 -8.206 1.00 72.88 151 PHE A CA 1
ATOM 1180 C C . PHE A 1 151 ? 0.225 -6.193 -7.416 1.00 72.88 151 PHE A C 1
ATOM 1182 O O . PHE A 1 151 ? 0.317 -6.166 -6.198 1.00 72.88 151 PHE A O 1
ATOM 1189 N N . GLY A 1 152 ? 0.109 -7.342 -8.085 1.00 73.88 152 GLY A N 1
ATOM 1190 C CA . GLY A 1 152 ? 0.004 -8.649 -7.423 1.00 73.88 152 GLY A CA 1
ATOM 1191 C C . GLY A 1 152 ? 1.329 -9.203 -6.887 1.00 73.88 152 GLY A C 1
ATOM 1192 O O . GLY A 1 152 ? 1.343 -10.090 -6.039 1.00 73.88 152 GLY A O 1
ATOM 1193 N N . LEU A 1 153 ? 2.466 -8.700 -7.372 1.00 70.88 153 LEU A N 1
ATOM 1194 C CA . LEU A 1 153 ? 3.803 -9.156 -6.977 1.00 70.88 153 LEU A CA 1
ATOM 1195 C C . LEU A 1 153 ? 4.591 -8.079 -6.229 1.00 70.88 153 LEU A C 1
ATOM 1197 O O . LEU A 1 153 ? 5.810 -8.207 -6.075 1.00 70.88 153 LEU A O 1
ATOM 1201 N N . TRP A 1 154 ? 3.916 -7.048 -5.712 1.00 71.38 154 TRP A N 1
ATOM 1202 C CA . TRP A 1 154 ? 4.573 -5.961 -4.992 1.00 71.38 154 TRP A CA 1
ATOM 1203 C C . TRP A 1 154 ? 5.476 -6.434 -3.837 1.00 71.38 154 TRP A C 1
ATOM 1205 O O . TRP A 1 154 ? 6.537 -5.831 -3.686 1.00 71.38 154 TRP A O 1
ATOM 1215 N N . PRO A 1 155 ? 5.199 -7.525 -3.076 1.00 69.88 155 PRO A N 1
ATOM 1216 C CA . PRO A 1 155 ? 6.115 -7.975 -2.022 1.00 69.88 155 PRO A CA 1
ATOM 1217 C C . PRO A 1 155 ? 7.478 -8.419 -2.570 1.00 69.88 155 PRO A C 1
ATOM 1219 O O . PRO A 1 155 ? 8.523 -8.164 -1.971 1.00 69.88 155 PRO A O 1
ATOM 1222 N N . ARG A 1 156 ? 7.494 -9.041 -3.755 1.00 66.94 156 ARG A N 1
ATOM 1223 C CA . ARG A 1 156 ? 8.733 -9.417 -4.448 1.00 66.94 156 ARG A CA 1
ATOM 1224 C C . ARG A 1 156 ? 9.496 -8.177 -4.908 1.00 66.94 156 ARG A C 1
ATOM 1226 O O . ARG A 1 156 ? 10.717 -8.123 -4.777 1.00 66.94 156 ARG A O 1
ATOM 1233 N N . VAL A 1 157 ? 8.778 -7.179 -5.415 1.00 62.53 157 VAL A N 1
ATOM 1234 C CA . VAL A 1 157 ? 9.358 -5.892 -5.815 1.00 62.53 157 VAL A CA 1
ATOM 1235 C C . VAL A 1 157 ? 9.915 -5.148 -4.589 1.00 62.53 157 VAL A C 1
ATOM 1237 O O . VAL A 1 157 ? 11.019 -4.614 -4.638 1.00 62.53 157 VAL A O 1
ATOM 1240 N N . ALA A 1 158 ? 9.221 -5.179 -3.451 1.00 66.25 158 ALA A N 1
ATOM 1241 C CA . ALA A 1 158 ? 9.693 -4.616 -2.188 1.00 66.25 158 ALA A CA 1
ATOM 1242 C C . ALA A 1 158 ? 11.000 -5.278 -1.718 1.00 66.25 158 ALA A C 1
ATOM 1244 O O . ALA A 1 158 ? 11.944 -4.578 -1.348 1.00 66.25 158 ALA A O 1
ATOM 1245 N N . MET A 1 159 ? 11.108 -6.611 -1.814 1.00 66.38 159 MET A N 1
ATOM 1246 C CA . MET A 1 159 ? 12.364 -7.324 -1.540 1.00 66.38 159 MET A CA 1
ATOM 1247 C C . MET A 1 159 ? 13.503 -6.888 -2.471 1.00 66.38 159 MET A C 1
ATOM 1249 O O . MET A 1 159 ? 14.650 -6.794 -2.030 1.00 66.38 159 MET A O 1
ATOM 1253 N N . GLN A 1 160 ? 13.207 -6.593 -3.739 1.00 64.00 160 GLN A N 1
ATOM 1254 C CA . GLN A 1 160 ? 14.195 -6.056 -4.677 1.00 64.00 160 GLN A CA 1
ATOM 1255 C C . GLN A 1 160 ? 14.673 -4.663 -4.247 1.00 64.00 160 GLN A C 1
ATOM 1257 O O . GLN A 1 160 ? 15.879 -4.433 -4.199 1.00 64.00 160 GLN A O 1
ATOM 1262 N N . TYR A 1 161 ? 13.762 -3.765 -3.857 1.00 62.38 161 TYR A N 1
ATOM 1263 C CA . TYR A 1 161 ? 14.127 -2.444 -3.327 1.00 62.38 161 TYR A CA 1
ATOM 1264 C C . TYR A 1 161 ? 14.938 -2.525 -2.028 1.00 62.38 161 TYR A C 1
ATOM 1266 O O . TYR A 1 161 ? 15.820 -1.701 -1.806 1.00 62.38 161 TYR A O 1
ATOM 1274 N N . TYR A 1 162 ? 14.666 -3.512 -1.170 1.00 64.81 162 TYR A N 1
ATOM 1275 C CA . TYR A 1 162 ? 15.438 -3.725 0.053 1.00 64.81 162 TYR A CA 1
ATOM 1276 C C . TYR A 1 162 ? 16.880 -4.160 -0.252 1.00 64.81 162 TYR A C 1
ATOM 1278 O O . TYR A 1 162 ? 17.826 -3.593 0.301 1.00 64.81 162 TYR A O 1
ATOM 1286 N N . ARG A 1 163 ? 17.042 -5.134 -1.161 1.00 63.41 163 ARG A N 1
ATOM 1287 C CA . ARG A 1 163 ? 18.337 -5.742 -1.514 1.00 63.41 163 ARG A CA 1
ATOM 1288 C C . ARG A 1 163 ? 19.204 -4.873 -2.424 1.00 63.41 163 ARG A C 1
ATOM 1290 O O . ARG A 1 163 ? 20.424 -4.940 -2.326 1.00 63.41 163 ARG A O 1
ATOM 1297 N N . SER A 1 164 ? 18.605 -4.074 -3.303 1.00 56.03 164 SER A N 1
ATOM 1298 C CA . SER A 1 164 ? 19.327 -3.264 -4.287 1.00 56.03 164 SER A CA 1
ATOM 1299 C C . SER A 1 164 ? 19.071 -1.774 -4.042 1.00 56.03 164 SER A C 1
ATOM 1301 O O . SER A 1 164 ? 17.999 -1.279 -4.397 1.00 56.03 164 SER A O 1
ATOM 1303 N N . PRO A 1 165 ? 20.039 -1.032 -3.463 1.00 51.12 165 PRO A N 1
ATOM 1304 C CA . PRO A 1 165 ? 19.930 0.412 -3.297 1.00 51.12 165 PRO A CA 1
ATOM 1305 C C . PRO A 1 165 ? 19.756 1.068 -4.669 1.00 51.12 165 PRO A C 1
ATOM 1307 O O . PRO A 1 165 ? 20.684 1.079 -5.477 1.00 51.12 165 PRO A O 1
ATOM 1310 N N . MET A 1 166 ? 18.592 1.655 -4.942 1.00 55.72 166 MET A N 1
ATOM 1311 C CA . MET A 1 166 ? 18.375 2.445 -6.161 1.00 55.72 166 MET A CA 1
ATOM 1312 C C . MET A 1 166 ? 18.962 3.850 -6.001 1.00 55.72 166 MET A C 1
ATOM 1314 O O . MET A 1 166 ? 18.262 4.850 -6.097 1.00 55.72 166 MET A O 1
ATOM 1318 N N . VAL A 1 167 ? 20.250 3.916 -5.663 1.00 46.31 167 VAL A N 1
ATOM 1319 C CA . VAL A 1 167 ? 20.928 5.159 -5.265 1.00 46.31 167 VAL A CA 1
ATOM 1320 C C . VAL A 1 167 ? 22.010 5.562 -6.267 1.00 46.31 167 VAL A C 1
ATOM 1322 O O . VAL A 1 167 ? 22.583 6.638 -6.135 1.00 46.31 167 VAL A O 1
ATOM 1325 N N . HIS A 1 168 ? 22.312 4.757 -7.290 1.00 40.12 168 HIS A N 1
ATOM 1326 C CA . HIS A 1 168 ? 23.432 5.038 -8.194 1.00 40.12 168 HIS A CA 1
ATOM 1327 C C . HIS A 1 168 ? 23.067 5.010 -9.679 1.00 40.12 168 HIS A C 1
ATOM 1329 O O . HIS A 1 168 ? 22.350 4.132 -10.158 1.00 40.12 168 HIS A O 1
ATOM 1335 N N . LYS A 1 169 ? 23.639 5.986 -10.402 1.00 43.34 169 LYS A N 1
ATOM 1336 C CA . LYS A 1 169 ? 23.842 5.977 -11.855 1.00 43.34 169 LYS A CA 1
ATOM 1337 C C . LYS A 1 169 ? 24.753 4.796 -12.208 1.00 43.34 169 LYS A C 1
ATOM 1339 O O . LYS A 1 169 ? 25.952 4.979 -12.381 1.00 43.34 169 LYS A O 1
ATOM 1344 N N . ASN A 1 170 ? 24.212 3.591 -12.304 1.00 38.31 170 ASN A N 1
ATOM 1345 C CA . ASN A 1 170 ? 24.958 2.496 -12.909 1.00 38.31 170 ASN A CA 1
ATOM 1346 C C . ASN A 1 170 ? 24.676 2.504 -14.408 1.00 38.31 170 ASN A C 1
ATOM 1348 O O . ASN A 1 170 ? 23.564 2.211 -14.846 1.00 38.31 170 ASN A O 1
ATOM 1352 N N . LEU A 1 171 ? 25.697 2.868 -15.183 1.00 38.44 171 LEU A N 1
ATOM 1353 C CA . LEU A 1 171 ? 25.779 2.528 -16.597 1.00 38.44 171 LEU A CA 1
ATOM 1354 C C . LEU A 1 171 ? 25.748 0.999 -16.684 1.00 38.44 171 LEU A C 1
ATOM 1356 O O . LEU A 1 171 ? 26.640 0.327 -16.168 1.00 38.44 171 LEU A O 1
ATOM 1360 N N . TYR A 1 172 ? 24.692 0.437 -17.266 1.00 40.81 172 TYR A N 1
ATOM 1361 C CA . TYR A 1 172 ? 24.622 -1.004 -17.482 1.00 40.81 172 TYR A CA 1
ATOM 1362 C C . TYR A 1 172 ? 25.615 -1.378 -18.593 1.00 40.81 172 TYR A C 1
ATOM 1364 O O . TYR A 1 172 ? 25.438 -0.948 -19.733 1.00 40.81 172 TYR A O 1
ATOM 1372 N N . LEU A 1 173 ? 26.667 -2.128 -18.239 1.00 39.00 173 LEU A N 1
ATOM 1373 C CA . LEU A 1 173 ? 27.804 -2.473 -19.110 1.00 39.00 173 LEU A CA 1
ATOM 1374 C C . LEU A 1 173 ? 27.955 -3.991 -19.390 1.00 39.00 173 LEU A C 1
ATOM 1376 O O . LEU A 1 173 ? 28.969 -4.389 -19.950 1.00 39.00 173 LEU A O 1
ATOM 1380 N N . GLY A 1 174 ? 26.998 -4.867 -19.036 1.00 36.22 174 GLY A N 1
ATOM 1381 C CA . GLY A 1 174 ? 27.196 -6.326 -19.174 1.00 36.22 174 GLY A CA 1
ATOM 1382 C C . GLY A 1 174 ? 25.931 -7.195 -19.200 1.00 36.22 174 GLY A C 1
ATOM 1383 O O . GLY A 1 174 ? 24.852 -6.737 -18.871 1.00 36.22 174 GLY A O 1
ATOM 1384 N N . THR A 1 175 ? 26.086 -8.463 -19.592 1.00 34.72 175 THR A N 1
ATOM 1385 C CA . THR A 1 175 ? 25.155 -9.352 -20.330 1.00 34.72 175 THR A CA 1
ATOM 1386 C C . THR A 1 175 ? 24.070 -10.129 -19.559 1.00 34.72 175 THR A C 1
ATOM 1388 O O . THR A 1 175 ? 23.427 -10.994 -20.155 1.00 34.72 175 THR A O 1
ATOM 1391 N N . PHE A 1 176 ? 23.798 -9.860 -18.277 1.00 32.59 176 PHE A N 1
ATOM 1392 C CA . PHE A 1 176 ? 22.804 -10.644 -17.515 1.00 32.59 176 PHE A CA 1
ATOM 1393 C C . PHE A 1 176 ? 21.542 -9.833 -17.168 1.00 32.59 176 PHE A C 1
ATOM 1395 O O . PHE A 1 176 ? 21.594 -8.957 -16.298 1.00 32.59 176 PHE A O 1
ATOM 1402 N N . PRO A 1 177 ? 20.386 -10.108 -17.811 1.00 38.59 177 PRO A N 1
ATOM 1403 C CA . PRO A 1 177 ? 19.131 -9.427 -17.535 1.00 38.59 177 PRO A CA 1
ATOM 1404 C C . PRO A 1 177 ? 18.393 -10.158 -16.407 1.00 38.59 177 PRO A C 1
ATOM 1406 O O . PRO A 1 177 ? 17.531 -11.008 -16.629 1.00 38.59 177 PRO A O 1
ATOM 1409 N N . THR A 1 178 ? 18.719 -9.846 -15.158 1.00 38.25 178 THR A N 1
ATOM 1410 C CA . THR A 1 178 ? 17.895 -10.240 -14.010 1.00 38.25 178 THR A CA 1
ATOM 1411 C C . THR A 1 178 ? 16.916 -9.114 -13.695 1.00 38.25 178 THR A C 1
ATOM 1413 O O . THR A 1 178 ? 17.270 -8.161 -13.015 1.00 38.25 178 THR A O 1
ATOM 1416 N N . PHE A 1 179 ? 15.678 -9.203 -14.208 1.00 39.00 179 PHE A N 1
ATOM 1417 C CA . PHE A 1 179 ? 14.531 -8.362 -13.797 1.00 39.00 179 PHE A CA 1
ATOM 1418 C C . PHE A 1 179 ? 14.851 -6.861 -13.616 1.00 39.00 179 PHE A C 1
ATOM 1420 O O . PHE A 1 179 ? 14.368 -6.188 -12.700 1.00 39.00 179 PHE A O 1
ATOM 1427 N N . ALA A 1 180 ? 15.687 -6.331 -14.506 1.00 38.75 180 ALA A N 1
ATOM 1428 C CA . ALA A 1 180 ? 16.083 -4.941 -14.503 1.00 38.75 180 ALA A CA 1
ATOM 1429 C C . ALA A 1 180 ? 14.967 -4.141 -15.179 1.00 38.75 180 ALA A C 1
ATOM 1431 O O . ALA A 1 180 ? 14.777 -4.194 -16.391 1.00 38.75 180 ALA A O 1
ATOM 1432 N N . ALA A 1 181 ? 14.190 -3.447 -14.357 1.00 39.91 181 ALA A N 1
ATOM 1433 C CA . ALA A 1 181 ? 13.327 -2.328 -14.694 1.00 39.91 181 ALA A CA 1
ATOM 1434 C C . ALA A 1 181 ? 13.865 -1.463 -15.859 1.00 39.91 181 ALA A C 1
ATOM 1436 O O . ALA A 1 181 ? 14.574 -0.500 -15.614 1.00 39.91 181 ALA A O 1
ATOM 1437 N N . GLY A 1 182 ? 13.544 -1.791 -17.116 1.00 39.56 182 GLY A N 1
ATOM 1438 C CA . GLY A 1 182 ? 13.812 -0.955 -18.296 1.00 39.56 182 GLY A CA 1
ATOM 1439 C C . GLY A 1 182 ? 15.193 -0.284 -18.342 1.00 39.56 182 GLY A C 1
ATOM 1440 O O . GLY A 1 182 ? 15.267 0.895 -18.696 1.00 39.56 182 GLY A O 1
ATOM 1441 N N . TYR A 1 183 ? 16.257 -0.979 -17.930 1.00 42.41 183 TYR A N 1
ATOM 1442 C CA . TYR A 1 183 ? 17.624 -0.484 -18.077 1.00 42.41 183 TYR A CA 1
ATOM 1443 C C . TYR A 1 183 ? 18.097 -0.866 -19.475 1.00 42.41 183 TYR A C 1
ATOM 1445 O O . TYR A 1 183 ? 18.361 -2.038 -19.742 1.00 42.41 183 TYR A O 1
ATOM 1453 N N . LYS A 1 184 ? 18.168 0.106 -20.386 1.00 39.38 184 LYS A N 1
ATOM 1454 C CA . LYS A 1 184 ? 18.892 -0.095 -21.640 1.00 39.38 184 LYS A CA 1
ATOM 1455 C C . LYS A 1 184 ? 20.390 -0.084 -21.344 1.00 39.38 184 LYS A C 1
ATOM 1457 O O . LYS A 1 184 ? 20.865 0.719 -20.540 1.00 39.38 184 LYS A O 1
ATOM 1462 N N . VAL A 1 185 ? 21.126 -0.975 -22.004 1.00 39.75 185 VAL A N 1
ATOM 1463 C CA . VAL A 1 185 ? 22.596 -0.971 -22.006 1.00 39.75 185 VAL A CA 1
ATOM 1464 C C . VAL A 1 185 ? 23.066 0.430 -22.406 1.00 39.75 185 VAL A C 1
ATOM 1466 O O . VAL A 1 185 ? 22.614 0.956 -23.419 1.00 39.75 185 VAL A O 1
ATOM 1469 N N . GLY A 1 186 ? 23.911 1.060 -21.588 1.00 36.41 186 GLY A N 1
ATOM 1470 C CA . GLY A 1 186 ? 24.425 2.411 -21.849 1.00 36.41 186 GLY A CA 1
ATOM 1471 C C . GLY A 1 186 ? 23.592 3.599 -21.335 1.00 36.41 186 GLY A C 1
ATOM 1472 O O . GLY A 1 186 ? 24.145 4.690 -21.210 1.00 36.41 186 GLY A O 1
ATOM 1473 N N . GLU A 1 187 ? 22.311 3.439 -20.979 1.00 39.22 187 GLU A N 1
ATOM 1474 C CA . GLU A 1 187 ? 21.494 4.562 -20.482 1.00 39.22 187 GLU A CA 1
ATOM 1475 C C . GLU A 1 187 ? 21.647 4.739 -18.959 1.00 39.22 187 GLU A C 1
ATOM 1477 O O . GLU A 1 187 ? 21.202 3.915 -18.157 1.00 39.22 187 GLU A O 1
ATOM 1482 N N . MET A 1 188 ? 22.247 5.857 -18.532 1.00 43.06 188 MET A N 1
ATOM 1483 C CA . MET A 1 188 ? 22.221 6.276 -17.127 1.00 43.06 188 MET A CA 1
ATOM 1484 C C . MET A 1 188 ? 20.813 6.777 -16.769 1.00 43.06 188 MET A C 1
ATOM 1486 O O . MET A 1 188 ? 20.473 7.918 -17.077 1.00 43.06 188 MET A O 1
ATOM 1490 N N . LYS A 1 189 ? 20.005 5.982 -16.060 1.00 45.78 189 LYS A N 1
ATOM 1491 C CA . LYS A 1 189 ? 18.792 6.504 -15.405 1.00 45.78 189 LYS A CA 1
ATOM 1492 C C . LYS A 1 189 ? 19.161 7.102 -14.039 1.00 45.78 189 LYS A C 1
ATOM 1494 O O . LYS A 1 189 ? 19.592 6.357 -13.155 1.00 45.78 189 LYS A O 1
ATOM 1499 N N . PRO A 1 190 ? 19.040 8.427 -13.829 1.00 42.91 190 PRO A N 1
ATOM 1500 C CA . PRO A 1 190 ? 19.304 9.026 -12.529 1.00 42.91 190 PRO A CA 1
ATOM 1501 C C . PRO A 1 190 ? 18.152 8.700 -11.573 1.00 42.91 190 PRO A C 1
ATOM 1503 O O . PRO A 1 190 ? 17.099 9.334 -11.608 1.00 42.91 190 PRO A O 1
ATOM 1506 N N . PHE A 1 191 ? 18.354 7.737 -10.676 1.00 48.81 191 PHE A N 1
ATOM 1507 C CA . PHE A 1 191 ? 17.509 7.631 -9.490 1.00 48.81 191 PHE A CA 1
ATOM 1508 C C . PHE A 1 191 ? 17.904 8.765 -8.551 1.00 48.81 191 PHE A C 1
ATOM 1510 O O . PHE A 1 191 ? 19.034 8.828 -8.073 1.00 48.81 191 PHE A O 1
ATOM 1517 N N . GLN A 1 192 ? 16.993 9.715 -8.344 1.00 45.78 192 GLN A N 1
ATOM 1518 C CA . GLN A 1 192 ? 17.291 10.916 -7.565 1.00 45.78 192 GLN A CA 1
ATOM 1519 C C . GLN A 1 192 ? 17.424 10.651 -6.049 1.00 45.78 192 GLN A C 1
ATOM 1521 O O . GLN A 1 192 ? 17.875 11.554 -5.344 1.00 45.78 192 GLN A O 1
ATOM 1526 N N . TYR A 1 193 ? 17.007 9.483 -5.532 1.00 58.09 193 TYR A N 1
ATOM 1527 C CA . TYR A 1 193 ? 16.935 9.207 -4.088 1.00 58.09 193 TYR A CA 1
ATOM 1528 C C . TYR A 1 193 ? 16.768 7.717 -3.739 1.00 58.09 193 TYR A C 1
ATOM 1530 O O . TYR A 1 193 ? 16.200 6.938 -4.503 1.00 58.09 193 TYR A O 1
ATOM 1538 N N . ASP A 1 194 ? 17.184 7.352 -2.521 1.00 63.94 194 ASP A N 1
ATOM 1539 C CA . ASP A 1 194 ? 16.914 6.040 -1.928 1.00 63.94 194 ASP A CA 1
ATOM 1540 C C . ASP A 1 194 ? 15.448 5.935 -1.477 1.00 63.94 194 ASP A C 1
ATOM 1542 O O . ASP A 1 194 ? 15.018 6.573 -0.513 1.00 63.94 194 ASP A O 1
ATOM 1546 N N . ARG A 1 195 ? 14.661 5.099 -2.159 1.00 64.31 195 ARG A N 1
ATOM 1547 C CA . ARG A 1 195 ? 13.243 4.873 -1.831 1.00 64.31 195 ARG A CA 1
ATOM 1548 C C . ARG A 1 195 ? 13.029 4.263 -0.457 1.00 64.31 195 ARG A C 1
ATOM 1550 O O . ARG A 1 195 ? 11.985 4.502 0.142 1.00 64.31 195 ARG A O 1
ATOM 1557 N N . ARG A 1 196 ? 14.007 3.519 0.065 1.00 68.44 196 ARG A N 1
ATOM 1558 C CA . ARG A 1 196 ? 13.926 2.942 1.412 1.00 68.44 196 ARG A CA 1
ATOM 1559 C C . ARG A 1 196 ? 13.792 4.042 2.454 1.00 68.44 196 ARG A C 1
ATOM 1561 O O . ARG A 1 196 ? 13.012 3.890 3.382 1.00 68.44 196 ARG A O 1
ATOM 1568 N N . VAL A 1 197 ? 14.481 5.169 2.258 1.00 68.88 197 VAL A N 1
ATOM 1569 C CA . VAL A 1 197 ? 14.387 6.330 3.153 1.00 68.88 197 VAL A CA 1
ATOM 1570 C C . VAL A 1 197 ? 12.976 6.906 3.124 1.00 68.88 197 VAL A C 1
ATOM 1572 O O . VAL A 1 197 ? 12.389 7.082 4.180 1.00 68.88 197 VAL A O 1
ATOM 1575 N N . VAL A 1 198 ? 12.389 7.106 1.940 1.00 68.75 198 VAL A N 1
ATOM 1576 C CA . VAL A 1 198 ? 11.016 7.628 1.807 1.00 68.75 198 VAL A CA 1
ATOM 1577 C C . VAL A 1 198 ? 9.995 6.695 2.468 1.00 68.75 198 VAL A C 1
ATOM 1579 O O . VAL A 1 198 ? 9.171 7.156 3.256 1.00 68.75 198 VAL A O 1
ATOM 1582 N N . PHE A 1 199 ? 10.077 5.385 2.207 1.00 71.81 199 PHE A N 1
ATOM 1583 C CA . PHE A 1 199 ? 9.194 4.398 2.836 1.00 71.81 199 PHE A CA 1
ATOM 1584 C C . PHE A 1 199 ? 9.365 4.355 4.359 1.00 71.81 199 PHE A C 1
ATOM 1586 O O . PHE A 1 199 ? 8.371 4.346 5.079 1.00 71.81 199 PHE A O 1
ATOM 1593 N N . MET A 1 200 ? 10.604 4.381 4.860 1.00 74.50 200 MET A N 1
ATOM 1594 C CA . MET A 1 200 ? 10.878 4.414 6.300 1.00 74.50 200 MET A CA 1
ATOM 1595 C C . MET A 1 200 ? 10.356 5.693 6.949 1.00 74.50 200 MET A C 1
ATOM 1597 O O . MET A 1 200 ? 9.781 5.638 8.030 1.00 74.50 200 MET A O 1
ATOM 1601 N N . THR A 1 201 ? 10.497 6.844 6.288 1.00 75.69 201 THR A N 1
ATOM 1602 C CA . THR A 1 201 ? 9.932 8.100 6.783 1.00 75.69 201 THR A CA 1
ATOM 1603 C C . THR A 1 201 ? 8.403 8.021 6.851 1.00 75.69 201 THR A C 1
ATOM 1605 O O . THR A 1 201 ? 7.831 8.396 7.867 1.00 75.69 201 THR A O 1
ATOM 1608 N N . GLN A 1 202 ? 7.730 7.473 5.833 1.00 76.88 202 GLN A N 1
ATOM 1609 C CA . GLN A 1 202 ? 6.271 7.275 5.858 1.00 76.88 202 GLN A CA 1
ATOM 1610 C C . GLN A 1 202 ? 5.832 6.327 6.973 1.00 76.88 202 GLN A C 1
ATOM 1612 O O . GLN A 1 202 ? 4.887 6.641 7.692 1.00 76.88 202 GLN A O 1
ATOM 1617 N N . LEU A 1 203 ? 6.543 5.213 7.154 1.00 80.94 203 LEU A N 1
ATOM 1618 C CA . LEU A 1 203 ? 6.295 4.275 8.245 1.00 80.94 203 LEU A CA 1
ATOM 1619 C C . LEU A 1 203 ? 6.404 4.974 9.607 1.00 80.94 203 LEU A C 1
ATOM 1621 O O . LEU A 1 203 ? 5.515 4.830 10.437 1.00 80.94 203 LEU A O 1
ATOM 1625 N N . LEU A 1 204 ? 7.455 5.773 9.816 1.00 84.94 204 LEU A N 1
ATOM 1626 C CA . LEU A 1 204 ? 7.649 6.535 11.051 1.00 84.94 204 LEU A CA 1
ATOM 1627 C C . LEU A 1 204 ? 6.505 7.523 11.307 1.00 84.94 204 LEU A C 1
ATOM 1629 O O . LEU A 1 204 ? 6.023 7.599 12.433 1.00 84.94 204 LEU A O 1
ATOM 1633 N N . PHE A 1 205 ? 6.040 8.243 10.282 1.00 83.19 205 PHE A N 1
ATOM 1634 C CA . PHE A 1 205 ? 4.907 9.163 10.422 1.00 83.19 205 PHE A CA 1
ATOM 1635 C C . PHE A 1 205 ? 3.592 8.444 10.728 1.00 83.19 205 PHE A C 1
ATOM 1637 O O . PHE A 1 205 ? 2.826 8.935 11.552 1.00 83.19 205 PHE A O 1
ATOM 1644 N N . ILE A 1 206 ? 3.338 7.286 10.112 1.00 85.62 206 ILE A N 1
ATOM 1645 C CA . ILE A 1 206 ? 2.157 6.467 10.421 1.00 85.62 206 ILE A CA 1
ATOM 1646 C C . ILE A 1 206 ? 2.230 5.983 11.872 1.00 85.62 206 ILE A C 1
ATOM 1648 O O . ILE A 1 206 ? 1.281 6.181 12.623 1.00 85.62 206 ILE A O 1
ATOM 1652 N N . SER A 1 207 ? 3.364 5.420 12.301 1.00 86.06 207 SER A N 1
ATOM 1653 C CA . SER A 1 207 ? 3.562 4.975 13.686 1.00 86.06 207 SER A CA 1
ATOM 1654 C C . SER A 1 207 ? 3.373 6.114 14.686 1.00 86.06 207 SER A C 1
ATOM 1656 O O . SER A 1 207 ? 2.691 5.945 15.693 1.00 86.06 207 SER A O 1
ATOM 1658 N N . PHE A 1 208 ? 3.930 7.292 14.393 1.00 89.94 208 PHE A N 1
ATOM 1659 C CA . PHE A 1 208 ? 3.732 8.484 15.210 1.00 89.94 208 PHE A CA 1
ATOM 1660 C C . PHE A 1 208 ? 2.256 8.901 15.256 1.00 89.94 208 PHE A C 1
ATOM 1662 O O . PHE A 1 208 ? 1.729 9.144 16.336 1.00 89.94 208 PHE A O 1
ATOM 1669 N N . GLY A 1 209 ? 1.568 8.911 14.112 1.00 87.88 209 GLY A N 1
ATOM 1670 C CA . GLY A 1 209 ? 0.139 9.210 14.027 1.00 87.88 209 GLY A CA 1
ATOM 1671 C C . GLY A 1 209 ? -0.710 8.262 14.873 1.00 87.88 209 GLY A C 1
ATOM 1672 O O . GLY A 1 209 ? -1.563 8.718 15.628 1.00 87.88 209 GLY A O 1
ATOM 1673 N N . VAL A 1 210 ? -0.430 6.958 14.815 1.00 88.69 210 VAL A N 1
ATOM 1674 C CA . VAL A 1 210 ? -1.105 5.938 15.634 1.00 88.69 210 VAL A CA 1
ATOM 1675 C C . VAL A 1 210 ? -0.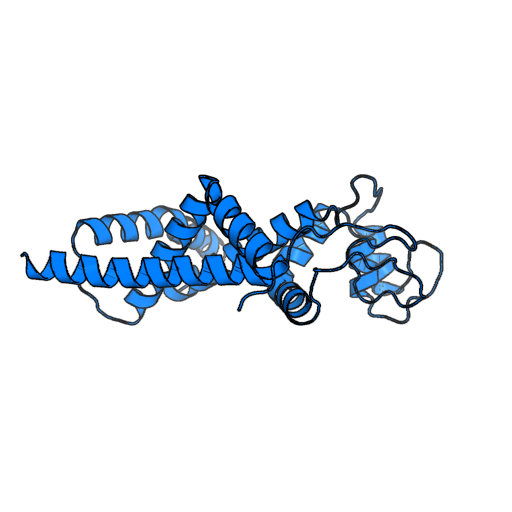891 6.214 17.125 1.00 88.69 210 VAL A C 1
ATOM 1677 O O . VAL A 1 210 ? -1.859 6.258 17.882 1.00 88.69 210 VAL A O 1
ATOM 1680 N N . VAL A 1 211 ? 0.353 6.468 17.548 1.00 90.19 211 VAL A N 1
ATOM 1681 C CA . VAL A 1 211 ? 0.673 6.814 18.944 1.00 90.19 211 VAL A CA 1
ATOM 1682 C C . VAL A 1 211 ? -0.067 8.081 19.384 1.00 90.19 211 VAL A C 1
ATOM 1684 O O . VAL A 1 211 ? -0.663 8.096 20.459 1.00 90.19 211 VAL A O 1
ATOM 1687 N N . CYS A 1 212 ? -0.095 9.125 18.552 1.00 89.62 212 CYS A N 1
ATOM 1688 C CA . CYS A 1 212 ? -0.839 10.349 18.841 1.00 89.62 212 CYS A CA 1
ATOM 1689 C C . CYS A 1 212 ? -2.338 10.094 18.999 1.00 89.62 212 CYS A C 1
ATOM 1691 O O . CYS A 1 212 ? -2.936 10.642 19.922 1.00 89.62 212 CYS A O 1
ATOM 1693 N N . VAL A 1 213 ? -2.941 9.257 18.148 1.00 88.00 213 VAL A N 1
ATOM 1694 C CA . VAL A 1 213 ? -4.358 8.887 18.277 1.00 88.00 213 VAL A CA 1
ATOM 1695 C C . VAL A 1 213 ? -4.614 8.234 19.631 1.00 88.00 213 VAL A C 1
ATOM 1697 O O . VAL A 1 213 ? -5.528 8.663 20.326 1.00 88.00 213 VAL A O 1
ATOM 1700 N N . PHE A 1 214 ? -3.789 7.274 20.055 1.00 87.31 214 PHE A N 1
ATOM 1701 C CA . PHE A 1 214 ? -3.955 6.633 21.364 1.00 87.31 214 PHE A CA 1
ATOM 1702 C C . PHE A 1 214 ? -3.782 7.607 22.536 1.00 87.31 214 PHE A C 1
ATOM 1704 O O . PHE A 1 214 ? -4.595 7.590 23.459 1.00 87.31 214 PHE A O 1
ATOM 1711 N N . ILE A 1 215 ? -2.773 8.482 22.492 1.00 88.62 215 ILE A N 1
ATOM 1712 C CA . ILE A 1 215 ? -2.533 9.482 23.543 1.00 88.62 215 ILE A CA 1
ATOM 1713 C C . ILE A 1 215 ? -3.713 10.458 23.641 1.00 88.62 215 ILE A C 1
ATOM 1715 O O . ILE A 1 215 ? -4.265 10.657 24.722 1.00 88.62 215 ILE A O 1
ATOM 1719 N N . VAL A 1 216 ? -4.126 11.050 22.515 1.00 88.62 216 VAL A N 1
ATOM 1720 C CA . VAL A 1 216 ? -5.240 12.010 22.471 1.00 88.62 216 VAL A CA 1
ATOM 1721 C C . VAL A 1 216 ? -6.548 11.333 22.865 1.00 88.62 216 VAL A C 1
ATOM 1723 O O . VAL A 1 216 ? -7.322 11.913 23.620 1.00 88.62 216 VAL A O 1
ATOM 1726 N N . ASN A 1 217 ? -6.785 10.100 22.409 1.00 88.00 217 ASN A N 1
ATOM 1727 C CA . ASN A 1 217 ? -7.947 9.322 22.817 1.00 88.00 217 ASN A CA 1
ATOM 1728 C C . ASN A 1 217 ? -7.974 9.132 24.337 1.00 88.00 217 ASN A C 1
ATOM 1730 O O . ASN A 1 217 ? -8.991 9.442 24.942 1.00 88.00 217 ASN A O 1
ATOM 1734 N N . GLY A 1 218 ? -6.851 8.732 24.945 1.00 84.81 218 GLY A N 1
ATOM 1735 C CA . GLY A 1 218 ? -6.723 8.568 26.395 1.00 84.81 218 GLY A CA 1
ATOM 1736 C C . GLY A 1 218 ? -7.089 9.834 27.175 1.00 84.81 218 GLY A C 1
ATOM 1737 O O . GLY A 1 218 ? -7.903 9.776 28.096 1.00 84.81 218 GLY A O 1
ATOM 1738 N N . PHE A 1 219 ? -6.568 10.994 26.762 1.00 88.50 219 PHE A N 1
ATOM 1739 C CA . PHE A 1 219 ? -6.928 12.275 27.381 1.00 88.50 219 PHE A CA 1
ATOM 1740 C C . PHE A 1 219 ? -8.413 12.615 27.215 1.00 88.50 219 PHE A C 1
ATOM 1742 O O . PHE A 1 219 ? -9.059 13.029 28.175 1.00 88.50 219 PHE A O 1
ATOM 1749 N N . LEU A 1 220 ? -8.974 12.422 26.019 1.00 86.12 220 LEU A N 1
ATOM 1750 C CA . LEU A 1 220 ? -10.382 12.720 25.746 1.00 86.12 220 LEU A CA 1
ATOM 1751 C C . LEU A 1 220 ? -11.344 11.776 26.475 1.00 86.12 220 LEU A C 1
ATOM 1753 O O . LEU A 1 220 ? -12.454 12.184 26.805 1.00 86.12 220 LEU A O 1
ATOM 1757 N N . THR A 1 221 ? -10.943 10.529 26.721 1.00 81.62 221 THR A N 1
ATOM 1758 C CA . THR A 1 221 ? -11.733 9.582 27.514 1.00 81.62 221 THR A CA 1
ATOM 1759 C C . THR A 1 221 ? -11.661 9.874 29.009 1.00 81.62 221 THR A C 1
ATOM 1761 O O . THR A 1 221 ? -12.667 9.709 29.681 1.00 81.62 221 THR A O 1
ATOM 1764 N N . MET A 1 222 ? -10.518 10.346 29.524 1.00 76.12 222 MET A N 1
ATOM 1765 C CA . MET A 1 222 ? -10.362 10.725 30.940 1.00 76.12 222 MET A CA 1
ATOM 1766 C C . MET A 1 222 ? -11.050 12.049 31.298 1.00 76.12 222 MET A C 1
ATOM 1768 O O . MET A 1 222 ? -11.312 12.303 32.466 1.00 76.12 222 MET A O 1
ATOM 1772 N N . ALA A 1 223 ? -11.297 12.910 30.310 1.00 66.94 223 ALA A N 1
ATOM 1773 C CA . ALA A 1 223 ? -11.977 14.192 30.494 1.00 66.94 223 ALA A CA 1
ATOM 1774 C C . ALA A 1 223 ? -13.518 14.082 30.531 1.00 66.94 223 ALA A C 1
ATOM 1776 O O . ALA A 1 223 ? -14.191 15.110 30.623 1.00 66.94 223 ALA A O 1
ATOM 1777 N N . LYS A 1 224 ? -14.067 12.867 30.413 1.00 56.16 224 LYS A N 1
ATOM 1778 C CA . LYS A 1 224 ? -15.488 12.554 30.611 1.00 56.16 224 LYS A CA 1
ATOM 1779 C C . LYS A 1 224 ? -15.724 12.045 32.024 1.00 56.16 224 LYS A C 1
ATOM 1781 O O . LYS A 1 224 ? -16.800 12.382 32.561 1.00 56.16 224 LYS A O 1
#

Foldseek 3Di:
DDDPQRVVQLVVLVVVCVDPVLVVLLVLLLLLVLLLVCVVDVDDFDPVNVVVNVVNCVVQVVVVVVVVVVVVDDDDPNVSSVVVVLQSLLVVQLVVLVVLVLQPPPQPADQVQLVCLLVQVAAPPRDRQPDHSNLRSLVRHHPVVVSVCSSVCVVVVVVVLVVDFLQDQDQQDDDHDDNDRPRDRRDRRHPPHRVVSSVVVSVVSSVVSNVVSVVVRVVSVVVD

Radius of gyration: 21.69 Å; chains: 1; bounding box: 49×39×62 Å

pLDDT: mean 70.12, std 16.39, range [32.59, 93.75]

Sequence (224 aa):
MFSENNKKSIAKAIESFKSVFAMGGVLAATIAVVNFISAFVSFDFAYMFQVLLDMYKAFVHQPMDWFFSLLGITVPSSVKDVIFFYLLLGGCFMRARKGEQIYNNDSNATIKTAFEALVHRKSIGGGISMSTGLSAMYQNSPRYLQQLMDFGLWPRVAMQYYRSPMVHKNLYLGTFPTFAAGYKVGEMKPFQYDRRVVFMTQLLFISFGVVCVFIVNGFLTMAK

Secondary structure (DSSP, 8-state):
---HHHHHHHHHHHHHTTSHHHHHHHHHHHHHHHHHHHTTS--PPPHHHHHHHHHHIIIIIHHHHHHHHHTT----HHHHHHHHHHHHHHHHHHHHHHHTT-S-TT----HHHHHHHHHH-B-TTS-B--S-HHHHHHHTS-HHHHHHHHHHTHHHHHHHHHHS-TTS-----SS--SS-TT--TT------S-HHHHHHHHHHHHHHHHHHHHHHHHHHHHT-